Protein AF-A0A3D5XQ81-F1 (afdb_monomer_lite)

Radius of gyration: 22.63 Å; chains: 1; bounding box: 51×41×67 Å

Sequence (241 aa):
MMIDVKYFSKTTQKTYKTINLILIASFVVLFIIDGILTGLKSAEETQWLTIIQLCIASVLLVINTVVFSIEAVRKVKVEKNLANFIEAKQYNDAIEYLRNIASINRFYNINQIILYYLGYLELLLDNPTQAIAYLEKFSIEKQYLPNARYLASTIFLLYLIHYNNNDSAALEKIHEVYIAKKKVLLKATRWARLKNEMVYLFETIDFLNNKDMNQAAEKIVKSRLINIPMVERFIKEKQSN

Structure (mmCIF, N/CA/C/O backbone):
data_AF-A0A3D5XQ81-F1
#
_entry.id   AF-A0A3D5XQ81-F1
#
loop_
_atom_site.group_PDB
_atom_site.id
_atom_site.type_symbol
_atom_site.label_atom_id
_atom_site.label_alt_id
_atom_site.label_comp_id
_atom_site.label_asym_id
_atom_site.label_entity_id
_atom_site.label_seq_id
_atom_site.pdbx_PDB_ins_code
_atom_site.Cartn_x
_atom_site.Cartn_y
_atom_site.Cartn_z
_atom_site.occupancy
_atom_site.B_iso_or_equiv
_atom_site.auth_seq_id
_atom_site.auth_comp_id
_atom_site.auth_asym_id
_atom_site.auth_atom_id
_atom_site.pdbx_PDB_model_num
ATOM 1 N N . MET A 1 1 ? 8.607 24.361 14.554 1.00 28.61 1 MET A N 1
ATOM 2 C CA . MET A 1 1 ? 10.056 24.093 14.427 1.00 28.61 1 MET A CA 1
ATOM 3 C C . MET A 1 1 ? 10.305 23.742 12.968 1.00 28.61 1 MET A C 1
ATOM 5 O O . MET A 1 1 ? 9.787 22.729 12.528 1.00 28.61 1 MET A O 1
ATOM 9 N N . MET A 1 2 ? 10.958 24.610 12.187 1.00 24.25 2 MET A N 1
ATOM 10 C CA . MET A 1 2 ? 11.204 24.359 10.757 1.00 24.25 2 MET A CA 1
ATOM 11 C C . MET A 1 2 ? 12.178 23.186 10.638 1.00 24.25 2 MET A C 1
ATOM 13 O O . MET A 1 2 ? 13.357 23.323 10.963 1.00 24.25 2 MET A O 1
ATOM 17 N N . ILE A 1 3 ? 11.679 22.013 10.251 1.00 30.30 3 ILE A N 1
ATOM 18 C CA . ILE A 1 3 ? 12.530 20.847 10.042 1.00 30.30 3 ILE A CA 1
ATOM 19 C C . ILE A 1 3 ? 13.239 21.064 8.704 1.00 30.30 3 ILE A C 1
ATOM 21 O O . ILE A 1 3 ? 12.681 20.819 7.637 1.00 30.30 3 ILE A O 1
ATOM 25 N N . ASP A 1 4 ? 14.468 21.571 8.763 1.00 31.22 4 ASP A N 1
ATOM 26 C CA . ASP A 1 4 ? 15.322 21.755 7.594 1.00 31.22 4 ASP A CA 1
ATOM 27 C C . ASP A 1 4 ? 15.834 20.387 7.131 1.00 31.22 4 ASP A C 1
ATOM 29 O O . ASP A 1 4 ? 16.931 19.931 7.471 1.00 31.22 4 ASP A O 1
ATOM 33 N N . VAL A 1 5 ? 14.980 19.649 6.420 1.00 38.94 5 VAL A N 1
ATOM 34 C CA . VAL A 1 5 ? 15.349 18.319 5.968 1.00 38.94 5 VAL A CA 1
ATOM 35 C C . VAL A 1 5 ? 16.086 18.413 4.638 1.00 38.94 5 VAL A C 1
ATOM 37 O O . VAL A 1 5 ? 15.508 18.372 3.551 1.00 38.94 5 VAL A O 1
ATOM 40 N N . LYS A 1 6 ? 17.418 18.462 4.715 1.00 40.72 6 LYS A N 1
ATOM 41 C CA . LYS A 1 6 ? 18.302 18.181 3.574 1.00 40.72 6 LYS A CA 1
ATOM 42 C C . LYS A 1 6 ? 18.137 16.717 3.134 1.00 40.72 6 LYS A C 1
ATOM 44 O O . LYS A 1 6 ? 18.920 15.842 3.496 1.00 40.72 6 LYS A O 1
ATOM 49 N N . TYR A 1 7 ? 17.101 16.435 2.343 1.00 49.41 7 TYR A N 1
ATOM 50 C CA . TYR A 1 7 ? 16.782 15.084 1.857 1.00 49.41 7 TYR A CA 1
ATOM 51 C C . TYR A 1 7 ? 17.651 14.607 0.698 1.00 49.41 7 TYR A C 1
ATOM 53 O O . TYR A 1 7 ? 17.752 13.402 0.466 1.00 49.41 7 TYR A O 1
ATOM 61 N N . PHE A 1 8 ? 18.285 15.524 -0.029 1.00 48.78 8 PHE A N 1
ATOM 62 C CA . PHE A 1 8 ? 19.173 15.189 -1.132 1.00 48.78 8 PHE A CA 1
ATOM 63 C C . PHE A 1 8 ? 20.495 15.922 -0.965 1.00 48.78 8 PHE A C 1
ATOM 65 O O . PHE A 1 8 ? 20.533 17.149 -0.881 1.00 48.78 8 PHE A O 1
ATOM 72 N N . SER A 1 9 ? 21.602 15.184 -1.044 1.00 54.19 9 SER A N 1
ATOM 73 C CA . SER A 1 9 ? 22.784 15.800 -1.633 1.00 54.19 9 SER A CA 1
ATOM 74 C C . SER A 1 9 ? 22.417 16.160 -3.077 1.00 54.19 9 SER A C 1
ATOM 76 O O . SER A 1 9 ? 21.806 15.347 -3.779 1.00 54.19 9 SER A O 1
ATOM 78 N N . LYS A 1 10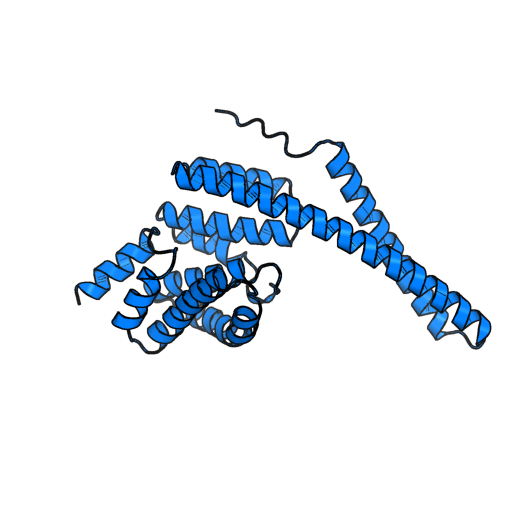 ? 22.770 17.363 -3.548 1.00 57.62 10 LYS A N 1
ATOM 79 C CA . LYS A 1 10 ? 22.603 17.762 -4.965 1.00 57.62 10 LYS A CA 1
ATOM 80 C C . LYS A 1 10 ? 23.099 16.666 -5.928 1.00 57.62 10 LYS A C 1
ATOM 82 O O . LYS A 1 10 ? 22.540 16.466 -7.003 1.00 57.62 10 LYS A O 1
ATOM 87 N N . THR A 1 11 ? 24.103 15.911 -5.489 1.00 54.75 11 THR A N 1
ATOM 88 C CA . THR A 1 11 ? 24.679 14.726 -6.125 1.00 54.75 11 THR A CA 1
ATOM 89 C C . THR A 1 11 ? 23.639 13.653 -6.440 1.00 54.75 11 THR A C 1
ATOM 91 O O . THR A 1 11 ? 23.546 13.215 -7.579 1.00 54.75 11 THR A O 1
ATOM 94 N N . THR A 1 12 ? 22.790 13.288 -5.481 1.00 56.03 12 THR A N 1
ATOM 95 C CA . THR A 1 12 ? 21.804 12.207 -5.638 1.00 56.03 12 THR A CA 1
ATOM 96 C C . THR A 1 12 ? 20.761 12.546 -6.709 1.00 56.03 12 THR A C 1
ATOM 98 O O . THR A 1 12 ? 20.436 11.719 -7.556 1.00 56.03 12 THR A O 1
ATOM 101 N N . GLN A 1 13 ? 20.268 13.787 -6.730 1.00 58.00 13 GLN A N 1
ATOM 102 C CA . GLN A 1 13 ? 19.288 14.238 -7.726 1.00 58.00 13 GLN A CA 1
ATOM 103 C C . GLN A 1 13 ? 19.892 14.304 -9.141 1.00 58.00 13 GLN A C 1
ATOM 105 O O . GLN A 1 13 ? 19.216 13.986 -10.123 1.00 58.00 13 GLN A O 1
ATOM 110 N N . LYS A 1 14 ? 21.177 14.671 -9.244 1.00 63.41 14 LYS A N 1
ATOM 111 C CA . LYS A 1 14 ? 21.940 14.670 -10.500 1.00 63.41 14 LYS A CA 1
ATOM 112 C C . LYS A 1 14 ? 22.144 13.248 -11.031 1.00 63.41 14 LYS A C 1
ATOM 114 O O . LYS A 1 14 ? 21.906 13.012 -12.216 1.00 63.41 14 LYS A O 1
ATOM 119 N N . THR A 1 15 ? 22.483 12.294 -10.163 1.00 64.69 15 THR A N 1
ATOM 120 C CA . THR A 1 15 ? 22.610 10.873 -10.523 1.00 64.69 15 THR A CA 1
ATOM 121 C C . THR A 1 15 ? 21.310 10.329 -11.116 1.00 64.69 15 THR A C 1
ATOM 123 O O . THR A 1 15 ? 21.345 9.660 -12.141 1.00 64.69 15 THR A O 1
ATOM 126 N N . TYR A 1 16 ? 20.147 10.695 -10.570 1.00 64.81 16 TYR A N 1
ATOM 127 C CA . TYR A 1 16 ? 18.861 10.226 -11.100 1.00 64.81 16 TYR A CA 1
ATOM 128 C C . TYR A 1 16 ? 18.468 10.799 -12.452 1.00 64.81 16 TYR A C 1
ATOM 130 O O . TYR A 1 16 ? 17.992 10.058 -13.308 1.00 64.81 16 TYR A O 1
ATOM 138 N N . LYS A 1 17 ? 18.667 12.105 -12.667 1.00 67.31 17 LYS A N 1
ATOM 139 C CA . LYS A 1 17 ? 18.449 12.690 -14.000 1.00 67.31 17 LYS A CA 1
ATOM 140 C C . LYS A 1 17 ? 19.317 11.984 -15.042 1.00 67.31 17 LYS A C 1
ATOM 142 O O . LYS A 1 17 ? 18.837 11.685 -16.128 1.00 67.31 17 LYS A O 1
ATOM 147 N N . THR A 1 18 ? 20.555 11.675 -14.664 1.00 71.94 18 THR A N 1
ATOM 148 C CA . THR A 1 18 ? 21.510 10.956 -15.511 1.00 71.94 18 THR A CA 1
ATOM 149 C C . THR A 1 18 ? 21.032 9.531 -15.802 1.00 71.94 18 THR A C 1
ATOM 151 O O . THR A 1 18 ? 20.972 9.142 -16.961 1.00 71.94 18 THR A O 1
ATOM 154 N N . ILE A 1 19 ? 20.594 8.782 -14.785 1.00 71.94 19 ILE A N 1
ATOM 155 C CA . ILE A 1 19 ? 20.051 7.424 -14.953 1.00 71.94 19 ILE A CA 1
ATOM 156 C C . ILE A 1 19 ? 18.825 7.409 -15.877 1.00 71.94 19 ILE A C 1
ATOM 158 O O . ILE A 1 19 ? 18.774 6.599 -16.797 1.00 71.94 19 ILE A O 1
ATOM 162 N N . ASN A 1 20 ? 17.859 8.311 -15.681 1.00 68.31 20 ASN A N 1
ATOM 163 C CA . ASN A 1 20 ? 16.660 8.353 -16.525 1.00 68.31 20 ASN A CA 1
ATOM 164 C C . ASN A 1 20 ? 16.989 8.670 -17.989 1.00 68.31 20 ASN A C 1
ATOM 166 O O . ASN A 1 20 ? 16.394 8.077 -18.883 1.00 68.31 20 ASN A O 1
ATOM 170 N N . LEU A 1 21 ? 17.943 9.572 -18.237 1.00 76.50 21 LEU A N 1
ATOM 171 C CA . LEU A 1 21 ? 18.421 9.859 -19.591 1.00 76.50 21 LEU A CA 1
ATOM 172 C C . LEU A 1 21 ? 19.070 8.628 -20.231 1.00 76.50 21 LEU A C 1
ATOM 174 O O . LEU A 1 21 ? 18.766 8.319 -21.380 1.00 76.50 21 LEU A O 1
ATOM 178 N N . ILE A 1 22 ? 19.903 7.898 -19.482 1.00 78.19 22 ILE A N 1
ATOM 179 C CA . ILE A 1 22 ? 20.533 6.663 -19.968 1.00 78.19 22 ILE A CA 1
ATOM 180 C C . ILE A 1 22 ? 19.475 5.598 -20.279 1.00 78.19 22 ILE A C 1
ATOM 182 O O . ILE A 1 22 ? 19.574 4.944 -21.315 1.00 78.19 22 ILE A O 1
ATOM 186 N N . LEU A 1 23 ? 18.448 5.443 -19.435 1.00 75.00 23 LEU A N 1
ATOM 187 C CA . LEU A 1 23 ? 17.343 4.510 -19.681 1.00 75.00 23 LEU A CA 1
ATOM 188 C C . LEU A 1 23 ? 16.600 4.854 -20.975 1.00 75.00 23 LEU A C 1
ATOM 190 O O . LEU A 1 23 ? 16.444 3.985 -21.827 1.00 75.00 23 LEU A O 1
ATOM 194 N N . ILE A 1 24 ? 16.188 6.115 -21.149 1.00 77.69 24 ILE A N 1
ATOM 195 C CA . ILE A 1 24 ? 15.478 6.568 -22.357 1.00 77.69 24 ILE A CA 1
ATOM 196 C C . ILE A 1 24 ? 16.339 6.329 -23.600 1.00 77.69 24 ILE A C 1
ATOM 198 O O . ILE A 1 24 ? 15.864 5.731 -24.561 1.00 77.69 24 ILE A O 1
ATOM 202 N N . ALA A 1 25 ? 17.611 6.737 -23.567 1.00 79.81 25 ALA A N 1
ATOM 203 C CA . ALA A 1 25 ? 18.529 6.534 -24.683 1.00 79.81 25 ALA A CA 1
ATOM 204 C C . ALA A 1 25 ? 18.703 5.043 -25.015 1.00 79.81 25 ALA A C 1
ATOM 206 O O . ALA A 1 25 ? 18.620 4.658 -26.176 1.00 79.81 25 ALA A O 1
ATOM 207 N N . SER A 1 26 ? 18.866 4.191 -24.001 1.00 80.75 26 SER A N 1
ATOM 208 C CA . SER A 1 26 ? 19.026 2.742 -24.178 1.00 80.75 26 SER A CA 1
ATOM 209 C C . SER A 1 26 ? 17.776 2.087 -24.777 1.00 80.75 26 SER A C 1
ATOM 211 O O . SER A 1 26 ? 17.899 1.242 -25.660 1.00 80.75 26 SER A O 1
ATOM 213 N N . PHE A 1 27 ? 16.574 2.499 -24.357 1.00 80.25 27 PHE A N 1
ATOM 214 C CA . PHE A 1 27 ? 15.317 2.023 -24.946 1.00 80.25 27 PHE A CA 1
ATOM 215 C C . PHE A 1 27 ? 15.158 2.451 -26.407 1.00 80.25 27 PHE A C 1
ATOM 217 O O . PHE A 1 27 ? 14.750 1.638 -27.233 1.00 80.25 27 PHE A O 1
ATOM 224 N N . VAL A 1 28 ? 15.511 3.696 -26.740 1.00 84.81 28 VAL A N 1
ATOM 225 C CA . VAL A 1 28 ? 15.485 4.186 -28.127 1.00 84.81 28 VAL A CA 1
ATOM 226 C C . VAL A 1 28 ? 16.438 3.375 -29.002 1.00 84.81 28 VAL A C 1
ATOM 228 O O . VAL A 1 28 ? 16.056 2.954 -30.089 1.00 84.81 28 VAL A O 1
ATOM 231 N N . VAL A 1 29 ? 17.653 3.097 -28.522 1.00 84.94 29 VAL A N 1
ATOM 232 C CA . VAL A 1 29 ? 18.624 2.285 -29.270 1.00 84.94 29 VAL A CA 1
ATOM 233 C C . VAL A 1 29 ? 18.118 0.853 -29.463 1.00 84.94 29 VAL A C 1
ATOM 235 O O . VAL A 1 29 ? 18.206 0.339 -30.574 1.00 84.94 29 VAL A O 1
ATOM 238 N N . LEU A 1 30 ? 17.536 0.219 -28.436 1.00 85.81 30 LEU A N 1
ATOM 239 C CA . LEU A 1 30 ? 16.937 -1.115 -28.582 1.00 85.81 30 LEU A CA 1
ATOM 240 C C . LEU A 1 30 ? 15.825 -1.139 -29.633 1.00 85.81 30 LEU A C 1
ATOM 242 O O . LEU A 1 30 ? 15.800 -2.050 -30.455 1.00 85.81 30 LEU A O 1
ATOM 246 N N . PHE A 1 31 ? 14.950 -0.132 -29.629 1.00 83.12 31 PHE A N 1
ATOM 247 C CA . PHE A 1 31 ? 13.867 -0.009 -30.603 1.00 83.12 31 PHE A CA 1
ATOM 248 C C . PHE A 1 31 ? 14.393 0.146 -32.037 1.00 83.12 31 PHE A C 1
ATOM 250 O O . PHE A 1 31 ? 13.881 -0.483 -32.959 1.00 83.12 31 PHE A O 1
ATOM 257 N N . ILE A 1 32 ? 15.454 0.938 -32.227 1.00 85.25 32 ILE A N 1
ATOM 258 C CA . ILE A 1 32 ? 16.109 1.091 -33.533 1.00 85.25 32 ILE A CA 1
ATOM 259 C C . ILE A 1 32 ? 16.712 -0.241 -33.995 1.00 85.25 32 ILE A C 1
ATOM 261 O O . ILE A 1 32 ? 16.518 -0.621 -35.148 1.00 85.25 32 ILE A O 1
ATOM 265 N N . ILE A 1 33 ? 17.414 -0.965 -33.115 1.00 84.38 33 ILE A N 1
ATOM 266 C CA . ILE A 1 33 ? 18.025 -2.253 -33.476 1.00 84.38 33 ILE A CA 1
ATOM 267 C C . ILE A 1 33 ? 16.956 -3.291 -33.840 1.00 84.38 33 ILE A C 1
ATOM 269 O O . ILE A 1 33 ? 17.127 -4.009 -34.820 1.00 84.38 33 ILE A O 1
ATOM 273 N N . ASP A 1 34 ? 15.850 -3.344 -33.099 1.00 83.19 34 ASP A N 1
ATOM 274 C CA . ASP A 1 34 ? 14.725 -4.243 -33.388 1.00 83.19 34 ASP A CA 1
ATOM 275 C C . ASP A 1 34 ? 14.106 -3.963 -34.773 1.00 83.19 34 ASP A C 1
ATOM 277 O O . ASP A 1 34 ? 13.885 -4.872 -35.580 1.00 83.19 34 ASP A O 1
ATOM 281 N N . GLY A 1 35 ? 13.946 -2.678 -35.114 1.00 82.00 35 GLY A N 1
ATOM 282 C CA . GLY A 1 35 ? 13.514 -2.254 -36.446 1.00 82.00 35 GLY A CA 1
ATOM 283 C C . GLY A 1 35 ? 14.476 -2.679 -37.563 1.00 82.00 35 GLY A C 1
ATOM 284 O O . GLY A 1 35 ? 14.028 -3.121 -38.620 1.00 82.00 35 GLY A O 1
ATOM 285 N N . ILE A 1 36 ? 15.792 -2.597 -37.331 1.00 82.69 36 ILE A N 1
ATOM 286 C CA . ILE A 1 36 ? 16.818 -3.024 -38.300 1.00 82.69 36 ILE A CA 1
ATOM 287 C C . ILE A 1 36 ? 16.810 -4.551 -38.473 1.00 82.69 36 ILE A C 1
ATOM 289 O O . ILE A 1 36 ? 16.871 -5.042 -39.601 1.00 82.69 36 ILE A O 1
ATOM 293 N N . LEU A 1 37 ? 16.690 -5.305 -37.376 1.00 81.75 37 LEU A N 1
ATOM 294 C CA . LEU A 1 37 ? 16.667 -6.772 -37.383 1.00 81.75 37 LEU A CA 1
ATOM 295 C C . LEU A 1 37 ? 15.536 -7.343 -38.241 1.00 81.75 37 LEU A C 1
ATOM 297 O O . LEU A 1 37 ? 15.739 -8.331 -38.940 1.00 81.75 37 LEU A O 1
ATOM 301 N N . THR A 1 38 ? 14.374 -6.690 -38.252 1.00 78.56 38 THR A N 1
ATOM 302 C CA . THR A 1 38 ? 13.202 -7.136 -39.026 1.00 78.56 38 THR A CA 1
ATOM 303 C C . THR A 1 38 ? 13.454 -7.132 -40.547 1.00 78.56 38 THR A C 1
ATOM 305 O O . THR A 1 38 ? 12.789 -7.853 -41.290 1.00 78.56 38 THR A O 1
ATOM 308 N N . GLY A 1 39 ? 14.421 -6.340 -41.030 1.00 75.19 39 GLY A N 1
ATOM 309 C CA . GLY A 1 39 ? 14.757 -6.206 -42.453 1.00 75.19 39 GLY A CA 1
ATOM 310 C C . GLY A 1 39 ? 16.019 -6.950 -42.905 1.00 75.19 39 GLY A C 1
ATOM 311 O O . GLY A 1 39 ? 16.353 -6.905 -44.092 1.00 75.19 39 GLY A O 1
ATOM 312 N N . LEU A 1 40 ? 16.736 -7.612 -41.994 1.00 81.56 40 LEU A N 1
ATOM 313 C CA . LEU A 1 40 ? 18.036 -8.215 -42.282 1.00 81.56 40 LEU A CA 1
ATOM 314 C C . LEU A 1 40 ? 17.926 -9.621 -42.878 1.00 81.56 40 LEU A C 1
ATOM 316 O O . LEU A 1 40 ? 17.148 -10.458 -42.430 1.00 81.56 40 LEU A O 1
ATOM 320 N N . LYS A 1 41 ? 18.758 -9.887 -43.892 1.00 75.25 41 LYS A N 1
ATOM 321 C CA . LYS A 1 41 ? 18.887 -11.211 -44.532 1.00 75.25 41 LYS A CA 1
ATOM 322 C C . LYS A 1 41 ? 20.208 -11.914 -44.210 1.00 75.25 41 LYS A C 1
ATOM 324 O O . LYS A 1 41 ? 20.311 -13.120 -44.413 1.00 75.25 41 LYS A O 1
ATOM 329 N N . SER A 1 42 ? 21.214 -11.180 -43.729 1.00 84.44 42 SER A N 1
ATOM 330 C CA . SER A 1 42 ? 22.523 -11.734 -43.377 1.00 84.44 42 SER A CA 1
ATOM 331 C C . SER A 1 42 ? 22.509 -12.326 -41.968 1.00 84.44 42 SER A C 1
ATOM 333 O O . SER A 1 42 ? 22.184 -11.640 -40.995 1.00 84.44 42 SER A O 1
ATOM 335 N N . ALA A 1 43 ? 22.896 -13.599 -41.848 1.00 80.00 43 ALA A N 1
ATOM 336 C CA . ALA A 1 43 ? 22.988 -14.286 -40.560 1.00 80.00 43 ALA A CA 1
ATOM 337 C C . ALA A 1 43 ? 24.073 -13.679 -39.651 1.00 80.00 43 ALA A C 1
ATOM 339 O O . ALA A 1 43 ? 23.874 -13.581 -38.443 1.00 80.00 43 ALA A O 1
ATOM 340 N N . GLU A 1 44 ? 25.190 -13.230 -40.226 1.00 82.75 44 GLU A N 1
ATOM 341 C CA . GLU A 1 44 ? 26.302 -12.636 -39.476 1.00 82.75 44 GLU A CA 1
ATOM 342 C C . GLU A 1 44 ? 25.933 -11.253 -38.913 1.00 82.75 44 GLU A C 1
ATOM 344 O O . GLU A 1 44 ? 26.137 -10.984 -37.730 1.00 82.75 44 GLU A O 1
ATOM 349 N N . GLU A 1 45 ? 25.298 -10.393 -39.716 1.00 80.69 45 GLU A N 1
ATOM 350 C CA . GLU A 1 45 ? 24.825 -9.072 -39.264 1.00 80.69 45 GLU A CA 1
ATOM 351 C C . GLU A 1 45 ? 23.743 -9.204 -38.182 1.00 80.69 45 GLU A C 1
ATOM 353 O O . GLU A 1 45 ? 23.733 -8.460 -37.197 1.00 80.69 45 GLU A O 1
ATOM 358 N N . THR A 1 46 ? 22.876 -10.212 -38.319 1.00 83.25 46 THR A N 1
ATOM 359 C CA . THR A 1 46 ? 21.866 -10.560 -37.310 1.00 83.25 46 THR A CA 1
ATOM 360 C C . THR A 1 46 ? 22.522 -10.964 -35.984 1.00 83.25 46 THR A C 1
ATOM 362 O O . THR A 1 46 ? 22.091 -10.516 -34.917 1.00 83.25 46 THR A O 1
ATOM 365 N N . GLN A 1 47 ? 23.593 -11.767 -36.023 1.00 82.44 47 GLN A N 1
ATOM 366 C CA . GLN A 1 47 ? 24.336 -12.175 -34.824 1.00 82.44 47 GLN A CA 1
ATOM 367 C C . GLN A 1 47 ? 24.985 -10.981 -34.114 1.00 82.44 47 GLN A C 1
ATOM 369 O O . GLN A 1 47 ? 24.822 -10.835 -32.901 1.00 82.44 47 GLN A O 1
ATOM 374 N N . TRP A 1 48 ? 25.660 -10.095 -34.850 1.00 84.81 48 TRP A N 1
ATOM 375 C CA . TRP A 1 48 ? 26.294 -8.910 -34.265 1.00 84.81 48 TRP A CA 1
ATOM 376 C C . TRP A 1 48 ? 25.281 -7.966 -33.606 1.00 84.81 48 TRP A C 1
ATOM 378 O O . TRP A 1 48 ? 25.501 -7.523 -32.476 1.00 84.81 48 TRP A O 1
ATOM 388 N N . LEU A 1 49 ? 24.139 -7.704 -34.249 1.00 84.38 49 LEU A N 1
ATOM 389 C CA . LEU A 1 49 ? 23.087 -6.870 -33.659 1.00 84.38 49 LEU A CA 1
ATOM 390 C C . LEU A 1 49 ? 22.448 -7.508 -32.424 1.00 84.38 49 LEU A C 1
ATOM 392 O O . LEU A 1 49 ? 22.171 -6.805 -31.452 1.00 84.38 49 LEU A O 1
ATOM 396 N N . THR A 1 50 ? 22.281 -8.831 -32.420 1.00 81.00 50 THR A N 1
ATOM 397 C CA . THR A 1 50 ? 21.781 -9.565 -31.248 1.00 81.00 50 THR A CA 1
ATOM 398 C C . THR A 1 50 ? 22.734 -9.415 -30.057 1.00 81.00 50 THR A C 1
ATOM 400 O O . THR A 1 50 ? 22.297 -9.155 -28.936 1.00 81.00 50 THR A O 1
ATOM 403 N N . ILE A 1 51 ? 24.050 -9.501 -30.284 1.00 85.06 51 ILE A N 1
ATOM 404 C CA . ILE A 1 51 ? 25.063 -9.274 -29.239 1.00 85.06 51 ILE A CA 1
ATOM 405 C C . ILE A 1 51 ? 24.958 -7.847 -28.682 1.00 85.06 51 ILE A C 1
ATOM 407 O O . ILE A 1 51 ? 24.980 -7.658 -27.465 1.00 85.06 51 ILE A O 1
ATOM 411 N N . ILE A 1 52 ? 24.781 -6.841 -29.544 1.00 85.00 52 ILE A N 1
ATOM 412 C CA . ILE A 1 52 ? 24.607 -5.446 -29.114 1.00 85.00 52 ILE A CA 1
ATOM 413 C C . ILE A 1 52 ? 23.324 -5.282 -28.282 1.00 85.00 52 ILE A C 1
ATOM 415 O O . ILE A 1 52 ? 23.372 -4.651 -27.222 1.00 85.00 52 ILE A O 1
ATOM 419 N N . GLN A 1 53 ? 22.199 -5.883 -28.693 1.00 85.00 53 GLN A N 1
ATOM 420 C CA . GLN A 1 53 ? 20.962 -5.876 -27.900 1.00 85.00 53 GLN A CA 1
ATOM 421 C C . GLN A 1 53 ? 21.167 -6.498 -26.515 1.00 85.00 53 GLN A C 1
ATOM 423 O O . GLN A 1 53 ? 20.725 -5.921 -25.522 1.00 85.00 53 GLN A O 1
ATOM 428 N N . LEU A 1 54 ? 21.871 -7.631 -26.424 1.00 80.81 54 LEU A N 1
ATOM 429 C CA . LEU A 1 54 ? 22.169 -8.289 -25.149 1.00 80.81 54 LEU A CA 1
ATOM 430 C C . LEU A 1 54 ? 23.060 -7.424 -24.247 1.00 80.81 54 LEU A C 1
ATOM 432 O O . LEU A 1 54 ? 22.794 -7.312 -23.048 1.00 80.81 54 LEU A O 1
ATOM 436 N N . CYS A 1 55 ? 24.065 -6.749 -24.810 1.00 83.81 55 CYS A N 1
ATOM 437 C CA . CYS A 1 55 ? 24.892 -5.792 -24.075 1.00 83.81 55 CYS A CA 1
ATOM 438 C C . CYS A 1 55 ? 24.044 -4.644 -23.506 1.00 83.81 55 CYS A C 1
ATOM 440 O O . CYS A 1 55 ? 24.130 -4.351 -22.311 1.00 83.81 55 CYS A O 1
ATOM 442 N N . ILE A 1 56 ? 23.167 -4.038 -24.311 1.00 82.50 56 ILE A N 1
ATOM 443 C CA . ILE A 1 56 ? 22.282 -2.956 -23.850 1.00 82.50 56 ILE A CA 1
ATOM 444 C C . ILE A 1 56 ? 21.291 -3.466 -22.794 1.00 82.50 56 ILE A C 1
ATOM 446 O O . ILE A 1 56 ? 21.103 -2.814 -21.765 1.00 82.50 56 ILE A O 1
ATOM 450 N N . ALA A 1 57 ? 20.708 -4.652 -22.987 1.00 79.94 57 ALA A N 1
ATOM 451 C CA . ALA A 1 57 ? 19.824 -5.283 -22.010 1.00 79.94 57 ALA A CA 1
ATOM 452 C C . ALA A 1 57 ? 20.533 -5.531 -20.667 1.00 79.94 57 ALA A C 1
ATOM 454 O O . ALA A 1 57 ? 19.949 -5.290 -19.609 1.00 79.94 57 ALA A O 1
ATOM 455 N N . SER A 1 58 ? 21.808 -5.935 -20.685 1.00 77.62 58 SER A N 1
ATOM 456 C CA . SER A 1 58 ? 22.603 -6.107 -19.464 1.00 77.62 58 SER A CA 1
ATOM 457 C C . SER A 1 58 ? 22.849 -4.779 -18.734 1.00 77.62 58 SER A C 1
ATOM 459 O O . SER A 1 58 ? 22.690 -4.707 -17.515 1.00 77.62 58 SER A O 1
ATOM 461 N N . VAL A 1 59 ? 23.133 -3.695 -19.468 1.00 81.69 59 VAL A N 1
ATOM 462 C CA . VAL A 1 59 ? 23.287 -2.345 -18.899 1.00 81.69 59 VAL A CA 1
ATOM 463 C C . VAL A 1 59 ? 21.970 -1.871 -18.282 1.00 81.69 59 VAL A C 1
ATOM 465 O O . VAL A 1 59 ? 21.962 -1.395 -17.146 1.00 81.69 59 VAL A O 1
ATOM 468 N N . LEU A 1 60 ? 20.845 -2.061 -18.976 1.00 81.12 60 LEU A N 1
ATOM 469 C CA . LEU A 1 60 ? 19.510 -1.759 -18.454 1.00 81.12 60 LEU A CA 1
ATOM 470 C C . LEU A 1 60 ? 19.204 -2.535 -17.168 1.00 81.12 60 LEU A C 1
ATOM 472 O O . LEU A 1 60 ? 18.683 -1.954 -16.215 1.00 81.12 60 LEU A O 1
ATOM 476 N N . LEU A 1 61 ? 19.558 -3.821 -17.110 1.00 76.81 61 LEU A N 1
ATOM 477 C CA . LEU A 1 61 ? 19.370 -4.658 -15.925 1.00 76.81 61 LEU A CA 1
ATOM 478 C C . LEU A 1 61 ? 20.174 -4.134 -14.725 1.00 76.81 61 LEU A C 1
ATOM 480 O O . LEU A 1 61 ? 19.636 -4.028 -13.618 1.00 76.81 61 LEU A O 1
ATOM 484 N N . VAL A 1 62 ? 21.440 -3.765 -14.938 1.00 78.94 62 VAL A N 1
ATOM 485 C CA . VAL A 1 62 ? 22.299 -3.189 -13.891 1.00 78.94 62 VAL A CA 1
ATOM 486 C C . VAL A 1 62 ? 21.735 -1.855 -13.411 1.00 78.94 62 VAL A C 1
ATOM 488 O O . VAL A 1 62 ? 21.580 -1.652 -12.206 1.00 78.94 62 VAL A O 1
ATOM 491 N N . ILE A 1 63 ? 21.357 -0.963 -14.329 1.00 75.19 63 ILE A N 1
ATOM 492 C CA . ILE A 1 63 ? 20.769 0.337 -13.985 1.00 75.19 63 ILE A CA 1
ATOM 493 C C . ILE A 1 63 ? 19.477 0.155 -13.185 1.00 75.19 63 ILE A C 1
ATOM 495 O O . ILE A 1 63 ? 19.302 0.800 -12.150 1.00 75.19 63 ILE A O 1
ATOM 499 N N . ASN A 1 64 ? 18.594 -0.749 -13.613 1.00 75.12 64 ASN A N 1
ATOM 500 C CA . ASN A 1 64 ? 17.354 -1.047 -12.901 1.00 75.12 64 ASN A CA 1
ATOM 501 C C . ASN A 1 64 ? 17.632 -1.576 -11.483 1.00 75.12 64 ASN A C 1
ATOM 503 O O . ASN A 1 64 ? 17.007 -1.142 -10.517 1.00 75.12 64 ASN A O 1
ATOM 507 N N . THR A 1 65 ? 18.638 -2.442 -11.333 1.00 74.00 65 THR A N 1
ATOM 508 C CA . THR A 1 65 ? 19.072 -2.965 -10.028 1.00 74.00 65 THR A CA 1
ATOM 509 C C . THR A 1 65 ? 19.588 -1.853 -9.112 1.00 74.00 65 THR A C 1
ATOM 511 O O . THR A 1 65 ? 19.258 -1.824 -7.923 1.00 74.00 65 THR A O 1
ATOM 514 N N . VAL A 1 66 ? 20.352 -0.898 -9.650 1.00 75.69 66 VAL A N 1
ATOM 515 C CA . VAL A 1 66 ? 20.829 0.273 -8.899 1.00 75.69 66 VAL A CA 1
ATOM 516 C C . VAL A 1 66 ? 19.656 1.146 -8.457 1.00 75.69 66 VAL A C 1
ATOM 518 O O . VAL A 1 66 ? 19.571 1.496 -7.280 1.00 75.69 66 VAL A O 1
ATOM 521 N N . VAL A 1 67 ? 18.719 1.464 -9.357 1.00 73.12 67 VAL A N 1
ATOM 522 C CA . VAL A 1 67 ? 17.523 2.257 -9.021 1.00 73.12 67 VAL A CA 1
ATOM 523 C C . VAL A 1 67 ? 16.717 1.575 -7.921 1.00 73.12 67 VAL A C 1
ATOM 525 O O . VAL A 1 67 ? 16.421 2.212 -6.908 1.00 73.12 67 VAL A O 1
ATOM 528 N N . PHE A 1 68 ? 16.440 0.279 -8.073 1.00 71.00 68 PHE A N 1
ATOM 529 C CA . PHE A 1 68 ? 15.724 -0.520 -7.082 1.00 71.00 68 PHE A CA 1
ATOM 530 C C . PHE A 1 68 ? 16.433 -0.527 -5.721 1.00 71.00 68 PHE A C 1
ATOM 532 O O . PHE A 1 68 ? 15.798 -0.344 -4.684 1.00 71.00 68 PHE A O 1
ATOM 539 N N . SER A 1 69 ? 17.759 -0.676 -5.711 1.00 71.44 69 SER A N 1
ATOM 540 C CA . SER A 1 69 ? 18.552 -0.667 -4.477 1.00 71.44 69 SER A CA 1
ATOM 541 C C . SER A 1 69 ? 18.451 0.673 -3.750 1.00 71.44 69 SER A C 1
ATOM 543 O O . SER A 1 69 ? 18.267 0.710 -2.532 1.00 71.44 69 SER A O 1
ATOM 545 N N . ILE A 1 70 ? 18.503 1.792 -4.482 1.00 75.19 70 ILE A N 1
ATOM 546 C CA . ILE A 1 70 ? 18.346 3.109 -3.860 1.00 75.19 70 ILE A CA 1
ATOM 547 C C . ILE A 1 70 ? 16.903 3.315 -3.374 1.00 75.19 70 ILE A C 1
ATOM 549 O O . ILE A 1 70 ? 16.706 3.858 -2.284 1.00 75.19 70 ILE A O 1
ATOM 553 N N . GLU A 1 71 ? 15.892 2.871 -4.130 1.00 74.56 71 GLU A N 1
ATOM 554 C CA . GLU A 1 71 ? 14.495 2.895 -3.673 1.00 74.56 71 GLU A CA 1
ATOM 555 C C . GLU A 1 71 ? 14.319 2.117 -2.361 1.00 74.56 71 GLU A C 1
ATOM 557 O O . GLU A 1 71 ? 13.696 2.626 -1.426 1.00 74.56 71 GLU A O 1
ATOM 562 N N . ALA A 1 72 ? 14.915 0.927 -2.255 1.00 73.38 72 ALA A N 1
ATOM 563 C CA . ALA A 1 72 ? 14.849 0.090 -1.063 1.00 73.38 72 ALA A CA 1
ATOM 564 C C . ALA A 1 72 ? 15.490 0.768 0.160 1.00 73.38 72 ALA A C 1
ATOM 566 O O . ALA A 1 72 ? 14.874 0.831 1.225 1.00 73.38 72 ALA A O 1
ATOM 567 N N . VAL A 1 73 ? 16.686 1.350 0.012 1.00 79.06 73 VAL A N 1
ATOM 568 C CA . VAL A 1 73 ? 17.357 2.084 1.102 1.00 79.06 73 VAL A CA 1
ATOM 569 C C 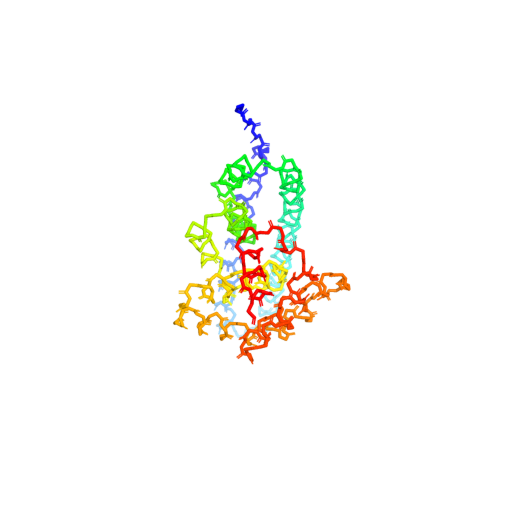. VAL A 1 73 ? 16.523 3.283 1.558 1.00 79.06 73 VAL A C 1
ATOM 571 O O . VAL A 1 73 ? 16.375 3.536 2.756 1.00 79.06 73 VAL A O 1
ATOM 574 N N . ARG A 1 74 ? 15.937 4.026 0.612 1.00 76.56 74 ARG A N 1
ATOM 575 C CA . ARG A 1 74 ? 15.074 5.172 0.928 1.00 76.56 74 ARG A CA 1
ATOM 576 C C . ARG A 1 74 ? 13.820 4.750 1.666 1.00 76.56 74 ARG A C 1
ATOM 578 O O . ARG A 1 74 ? 13.482 5.384 2.659 1.00 76.56 74 ARG A O 1
ATOM 585 N N . LYS A 1 75 ? 13.162 3.692 1.200 1.00 79.69 75 LYS A N 1
ATOM 586 C CA . LYS A 1 75 ? 11.982 3.117 1.843 1.00 79.69 75 LYS A CA 1
ATOM 587 C C . LYS A 1 75 ? 12.257 2.826 3.316 1.00 79.69 75 LYS A C 1
ATOM 589 O O . LYS A 1 75 ? 11.544 3.343 4.167 1.00 79.69 75 LYS A O 1
ATOM 594 N N . VAL A 1 76 ? 13.351 2.126 3.617 1.00 81.06 76 VAL A N 1
ATOM 595 C CA . VAL A 1 76 ? 13.757 1.830 5.002 1.00 81.06 76 VAL A CA 1
ATOM 596 C C . VAL A 1 76 ? 13.972 3.110 5.818 1.00 81.06 76 VAL A C 1
ATOM 598 O O . VAL A 1 76 ? 13.545 3.190 6.967 1.00 81.06 76 VAL A O 1
ATOM 601 N N . LYS A 1 77 ? 14.599 4.142 5.238 1.00 84.81 77 LYS A N 1
ATOM 602 C CA . LYS A 1 77 ? 14.824 5.422 5.930 1.00 84.81 77 LYS A CA 1
ATOM 603 C C . LYS A 1 77 ? 13.518 6.162 6.243 1.00 84.81 77 LYS A C 1
ATOM 605 O O . LYS A 1 77 ? 13.376 6.688 7.344 1.00 84.81 77 LYS A O 1
ATOM 610 N N . VAL A 1 78 ? 12.586 6.203 5.291 1.00 85.38 78 VAL A N 1
ATOM 611 C CA . VAL A 1 78 ? 11.259 6.812 5.478 1.00 85.38 78 VAL A CA 1
ATOM 612 C C . VAL A 1 78 ? 10.487 6.063 6.558 1.00 85.38 78 VAL A C 1
ATOM 614 O O . VAL A 1 78 ? 9.991 6.689 7.488 1.00 85.38 78 VAL A O 1
ATOM 617 N N . GLU A 1 79 ? 10.450 4.733 6.481 1.00 84.88 79 GLU A N 1
ATOM 618 C CA . GLU A 1 79 ? 9.769 3.880 7.459 1.00 84.88 79 GLU A CA 1
ATOM 619 C C . GLU A 1 79 ? 10.343 4.050 8.870 1.00 84.88 79 GLU A C 1
ATOM 621 O O .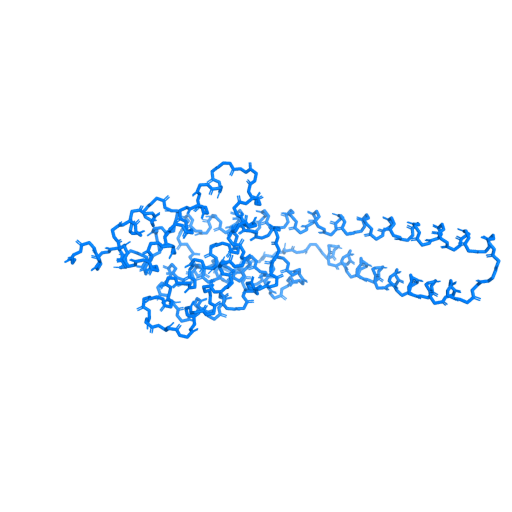 GLU A 1 79 ? 9.578 4.158 9.825 1.00 84.88 79 GLU A O 1
ATOM 626 N N . LYS A 1 80 ? 11.672 4.138 9.014 1.00 87.56 80 LYS A N 1
ATOM 627 C CA . LYS A 1 80 ? 12.323 4.355 10.314 1.00 87.56 80 LYS A CA 1
ATOM 628 C C . LYS A 1 80 ? 11.952 5.704 10.927 1.00 87.56 80 LYS A C 1
ATOM 630 O O . LYS A 1 80 ? 11.590 5.766 12.095 1.00 87.56 80 LYS A O 1
ATOM 635 N N . ASN A 1 81 ? 12.033 6.783 10.150 1.00 88.62 81 ASN A N 1
ATOM 636 C CA . ASN A 1 81 ? 11.664 8.108 10.650 1.00 88.62 81 ASN A CA 1
ATOM 637 C C . ASN A 1 81 ? 10.177 8.172 11.005 1.00 88.62 81 ASN A C 1
ATOM 639 O O . ASN A 1 81 ? 9.811 8.766 12.013 1.00 88.62 81 ASN A O 1
ATOM 643 N N . LEU A 1 82 ? 9.333 7.542 10.191 1.00 88.94 82 LEU A N 1
ATOM 644 C CA . LEU A 1 82 ? 7.905 7.496 10.440 1.00 88.94 82 LEU A CA 1
ATOM 645 C C . LEU A 1 82 ? 7.561 6.696 11.701 1.00 88.94 82 LEU A C 1
ATOM 647 O O . LEU A 1 82 ? 6.703 7.126 12.464 1.00 88.94 82 LEU A O 1
ATOM 651 N N . ALA A 1 83 ? 8.243 5.575 11.946 1.00 85.56 83 ALA A N 1
ATOM 652 C CA . ALA A 1 83 ? 8.081 4.809 13.178 1.00 85.56 83 ALA A CA 1
ATOM 653 C C . ALA A 1 83 ? 8.349 5.680 14.415 1.00 85.56 83 ALA A C 1
ATOM 655 O O . ALA A 1 83 ? 7.522 5.696 15.320 1.00 85.56 83 ALA A O 1
ATOM 656 N N . ASN A 1 84 ? 9.417 6.487 14.396 1.00 88.88 84 ASN A N 1
ATOM 657 C CA . ASN A 1 84 ? 9.719 7.415 15.489 1.00 88.88 84 ASN A CA 1
ATOM 658 C C . ASN A 1 84 ? 8.591 8.436 15.715 1.00 88.88 84 ASN A C 1
ATOM 660 O O . ASN A 1 84 ? 8.213 8.686 16.856 1.00 88.88 84 ASN A O 1
ATOM 664 N N . PHE A 1 85 ? 8.028 9.015 14.645 1.00 90.31 85 PHE A N 1
ATOM 665 C CA . PHE A 1 85 ? 6.903 9.945 14.787 1.00 90.31 85 PHE A CA 1
ATOM 666 C C . PHE A 1 85 ? 5.645 9.263 15.337 1.00 90.31 85 PHE A C 1
ATOM 668 O O . PHE A 1 85 ? 4.946 9.848 16.163 1.00 90.31 85 PHE A O 1
ATOM 675 N N . ILE A 1 86 ? 5.349 8.036 14.892 1.00 86.12 86 ILE A N 1
ATOM 676 C CA . ILE A 1 86 ? 4.195 7.263 15.369 1.00 86.12 86 ILE A CA 1
ATOM 677 C C . ILE A 1 86 ? 4.363 6.919 16.853 1.00 86.12 86 ILE A C 1
ATOM 679 O O . ILE A 1 86 ? 3.423 7.102 17.623 1.00 86.12 86 ILE A O 1
ATOM 683 N N . GLU A 1 87 ? 5.550 6.474 17.270 1.00 87.25 87 GLU A N 1
ATOM 684 C CA . GLU A 1 87 ? 5.867 6.195 18.677 1.00 87.25 87 GLU A CA 1
ATOM 685 C C . GLU A 1 87 ? 5.736 7.452 19.548 1.00 87.25 87 GLU A C 1
ATOM 687 O O . GLU A 1 87 ? 5.169 7.392 20.639 1.00 87.25 87 GLU A O 1
ATOM 692 N N . ALA A 1 88 ? 6.169 8.606 19.036 1.00 89.38 88 ALA A N 1
ATOM 693 C CA . ALA A 1 88 ? 6.018 9.901 19.696 1.00 89.38 88 ALA A CA 1
ATOM 694 C C . ALA A 1 88 ? 4.593 10.490 19.610 1.00 89.38 88 ALA A C 1
ATOM 696 O O . ALA A 1 88 ? 4.349 11.565 20.157 1.00 89.38 88 ALA A O 1
ATOM 697 N N . LYS A 1 89 ? 3.651 9.823 18.924 1.00 88.81 89 LYS A N 1
ATOM 698 C CA . LYS A 1 89 ? 2.287 10.314 18.630 1.00 88.81 89 LYS A CA 1
ATOM 699 C C . LYS A 1 89 ? 2.249 11.672 17.908 1.00 88.81 89 LYS A C 1
ATOM 701 O O . LYS A 1 89 ? 1.266 12.406 17.985 1.00 88.81 89 LYS A O 1
ATOM 706 N N . GLN A 1 90 ? 3.303 12.009 17.171 1.00 91.81 90 GLN A N 1
ATOM 707 C CA . GLN A 1 90 ? 3.443 13.257 16.416 1.00 91.81 90 GLN A CA 1
ATOM 708 C C . GLN A 1 90 ? 2.887 13.100 14.992 1.00 91.81 90 GLN A C 1
ATOM 710 O O . GLN A 1 90 ? 3.613 13.178 14.001 1.00 91.81 90 GLN A O 1
ATOM 715 N N . TYR A 1 91 ? 1.585 12.824 14.870 1.00 91.31 91 TYR A N 1
ATOM 716 C CA . TYR A 1 91 ? 0.982 12.457 13.581 1.00 91.31 91 TYR A CA 1
ATOM 717 C C . TYR A 1 91 ? 0.951 13.609 12.568 1.00 91.31 91 TYR A C 1
ATOM 719 O O . TYR A 1 91 ? 1.209 13.383 11.388 1.00 91.31 91 TYR A O 1
ATOM 727 N N . ASN A 1 92 ? 0.705 14.845 13.011 1.00 91.25 92 ASN A N 1
ATOM 728 C CA . ASN A 1 92 ? 0.712 16.013 12.122 1.00 91.25 92 ASN A CA 1
ATOM 729 C C . ASN A 1 92 ? 2.111 16.279 11.543 1.00 91.25 92 ASN A C 1
ATOM 731 O O . ASN A 1 92 ? 2.248 16.471 10.334 1.00 91.25 92 ASN A O 1
ATOM 735 N N . ASP A 1 93 ? 3.152 16.184 12.376 1.00 90.25 93 ASP A N 1
ATOM 736 C CA . ASP A 1 93 ? 4.546 16.326 11.937 1.00 90.25 93 ASP A CA 1
ATOM 737 C C . ASP A 1 93 ? 4.930 15.204 10.954 1.00 90.25 93 ASP A C 1
ATOM 739 O O . ASP A 1 93 ? 5.604 15.445 9.950 1.00 90.25 93 ASP A O 1
ATOM 743 N N . ALA A 1 94 ? 4.449 13.976 11.191 1.00 91.56 94 ALA A N 1
ATOM 744 C CA . ALA A 1 94 ? 4.624 12.854 10.270 1.00 91.56 94 ALA A CA 1
ATOM 745 C C . ALA A 1 94 ? 3.955 13.095 8.908 1.00 91.56 94 ALA A C 1
ATOM 747 O O . ALA A 1 94 ? 4.534 12.775 7.867 1.00 91.56 94 ALA A O 1
ATOM 748 N N . ILE A 1 95 ? 2.744 13.660 8.897 1.00 90.94 95 ILE A N 1
ATOM 749 C CA . ILE A 1 95 ? 2.023 14.001 7.666 1.00 90.94 95 ILE A CA 1
ATOM 750 C C . ILE A 1 95 ? 2.795 15.066 6.884 1.00 90.94 95 ILE A C 1
ATOM 752 O O . ILE A 1 95 ? 3.002 14.905 5.679 1.00 90.94 95 ILE A O 1
ATOM 756 N N . GLU A 1 96 ? 3.262 16.126 7.546 1.00 90.25 96 GLU A N 1
ATOM 757 C CA . GLU A 1 96 ? 4.062 17.173 6.905 1.00 90.25 96 GLU A CA 1
ATOM 758 C C . GLU A 1 96 ? 5.371 16.604 6.335 1.00 90.25 96 GLU A C 1
ATOM 760 O O . GLU A 1 96 ? 5.696 16.825 5.164 1.00 90.25 96 GLU A O 1
ATOM 765 N N . TYR A 1 97 ? 6.070 15.775 7.116 1.00 89.44 97 TYR A N 1
ATOM 766 C CA . TYR A 1 97 ? 7.255 15.029 6.690 1.00 89.44 97 TYR A CA 1
ATOM 767 C C . TYR A 1 97 ? 6.989 14.223 5.408 1.00 89.44 97 TYR A C 1
ATOM 769 O O . TYR A 1 97 ? 7.745 14.322 4.439 1.00 89.44 97 TYR A O 1
ATOM 777 N N . LEU A 1 98 ? 5.894 13.459 5.356 1.00 89.19 98 LEU A N 1
ATOM 778 C CA . LEU A 1 98 ? 5.539 12.644 4.193 1.00 89.19 98 LEU A CA 1
ATOM 779 C C . LEU A 1 98 ? 5.142 13.484 2.972 1.00 89.19 98 LEU A C 1
ATOM 781 O O . LEU A 1 98 ? 5.537 13.142 1.856 1.00 89.19 98 LEU A O 1
ATOM 785 N N . ARG A 1 99 ? 4.414 14.593 3.157 1.00 86.81 99 ARG A N 1
ATOM 786 C CA . ARG A 1 99 ? 4.051 15.521 2.068 1.00 86.81 99 ARG A CA 1
ATOM 787 C C . ARG A 1 99 ? 5.288 16.183 1.462 1.00 86.81 99 ARG A C 1
ATOM 789 O O . ARG A 1 99 ? 5.408 16.238 0.237 1.00 86.81 99 ARG A O 1
ATOM 796 N N . ASN A 1 100 ? 6.244 16.589 2.297 1.00 84.75 100 ASN A N 1
ATOM 797 C CA . ASN A 1 100 ? 7.531 17.128 1.851 1.00 84.75 100 ASN A CA 1
ATOM 798 C C . ASN A 1 100 ? 8.349 16.089 1.078 1.00 84.75 100 ASN A C 1
ATOM 800 O O . ASN A 1 100 ? 9.002 16.405 0.088 1.00 84.75 100 ASN A O 1
ATOM 804 N N . ILE A 1 101 ? 8.289 14.822 1.478 1.00 80.94 101 ILE A N 1
ATOM 805 C CA . ILE A 1 101 ? 8.941 13.749 0.725 1.00 80.94 101 ILE A CA 1
ATOM 806 C C . ILE A 1 101 ? 8.233 13.509 -0.611 1.00 80.94 101 ILE A C 1
ATOM 808 O O . ILE A 1 101 ? 8.912 13.339 -1.625 1.00 80.94 101 ILE A O 1
ATOM 812 N N . ALA A 1 102 ? 6.900 13.501 -0.633 1.00 78.69 102 ALA A N 1
ATOM 813 C CA . ALA A 1 102 ? 6.108 13.278 -1.841 1.00 78.69 102 ALA A CA 1
ATOM 814 C C . ALA A 1 102 ? 6.324 14.370 -2.898 1.00 78.69 102 ALA A C 1
ATOM 816 O O . ALA A 1 102 ? 6.385 14.059 -4.085 1.00 78.69 102 ALA A O 1
ATOM 817 N N . SER A 1 103 ? 6.492 15.632 -2.488 1.00 73.94 103 SER A N 1
ATOM 818 C CA . SER A 1 103 ? 6.741 16.744 -3.417 1.00 73.94 103 SER A CA 1
ATOM 819 C C . SER A 1 103 ? 8.113 16.662 -4.099 1.00 73.94 103 SER A C 1
ATOM 821 O O . SER A 1 103 ? 8.296 17.186 -5.199 1.00 73.94 103 SER A O 1
ATOM 823 N N . ILE A 1 104 ? 9.075 15.966 -3.484 1.00 68.94 104 ILE A N 1
ATOM 824 C CA . ILE A 1 104 ? 10.445 15.834 -3.993 1.00 68.94 104 ILE A CA 1
ATOM 825 C C . ILE A 1 104 ? 10.658 14.485 -4.708 1.00 68.94 104 ILE A C 1
ATOM 827 O O . ILE A 1 104 ? 11.446 14.396 -5.658 1.00 68.94 104 ILE A O 1
ATOM 831 N N . ASN A 1 105 ? 9.985 13.414 -4.276 1.00 63.00 105 ASN A N 1
ATOM 832 C CA . ASN A 1 105 ? 10.203 12.068 -4.801 1.00 63.00 105 ASN A CA 1
ATOM 833 C C . ASN A 1 105 ? 9.438 11.787 -6.101 1.00 63.00 105 ASN A C 1
ATOM 835 O O . ASN A 1 105 ? 8.221 11.901 -6.199 1.00 63.00 105 ASN A O 1
ATOM 839 N N . ARG A 1 106 ? 10.182 11.293 -7.096 1.00 60.88 106 ARG A N 1
ATOM 840 C CA . ARG A 1 106 ? 9.652 10.826 -8.389 1.00 60.88 106 ARG A CA 1
ATOM 841 C C . ARG A 1 106 ? 9.542 9.300 -8.484 1.00 60.88 106 ARG A C 1
ATOM 843 O O . ARG A 1 106 ? 9.355 8.769 -9.573 1.00 60.88 106 ARG A O 1
ATOM 850 N N . PHE A 1 107 ? 9.708 8.594 -7.367 1.00 57.53 107 PHE A N 1
ATOM 851 C CA . PHE A 1 107 ? 9.750 7.132 -7.335 1.00 57.53 107 PHE A CA 1
ATOM 852 C C . PHE A 1 107 ? 8.358 6.572 -7.127 1.00 57.53 107 PHE A C 1
ATOM 854 O O . PHE A 1 107 ? 7.745 6.806 -6.085 1.00 57.53 107 PHE A O 1
ATOM 861 N N . TYR A 1 108 ? 7.882 5.803 -8.104 1.00 67.38 108 TYR A N 1
ATOM 862 C CA . TYR A 1 108 ? 6.541 5.234 -8.076 1.00 67.38 108 TYR A CA 1
ATOM 863 C C . TYR A 1 108 ? 6.313 4.415 -6.800 1.00 67.38 108 TYR A C 1
ATOM 865 O O . TYR A 1 108 ? 5.373 4.697 -6.066 1.00 67.38 108 TYR A O 1
ATOM 873 N N . ASN A 1 109 ? 7.215 3.488 -6.457 1.00 64.19 109 ASN A N 1
ATOM 874 C CA . ASN A 1 109 ? 7.045 2.609 -5.294 1.00 64.19 109 ASN A CA 1
ATOM 875 C C . ASN A 1 109 ? 7.037 3.364 -3.958 1.00 64.19 109 ASN A C 1
ATOM 877 O O . ASN A 1 109 ? 6.226 3.064 -3.084 1.00 64.19 109 ASN A O 1
ATOM 881 N N . ILE A 1 110 ? 7.918 4.356 -3.806 1.00 68.56 110 ILE A N 1
ATOM 882 C CA . ILE A 1 110 ? 7.978 5.182 -2.593 1.00 68.56 110 ILE A CA 1
ATOM 883 C C . ILE A 1 110 ? 6.706 6.021 -2.470 1.00 68.56 110 ILE A C 1
ATOM 885 O O . ILE A 1 110 ? 6.139 6.107 -1.385 1.00 68.56 110 ILE A O 1
ATOM 889 N N . ASN A 1 111 ? 6.215 6.579 -3.577 1.00 76.44 111 ASN A N 1
ATOM 890 C CA . ASN A 1 111 ? 4.999 7.385 -3.576 1.00 76.44 111 ASN A CA 1
ATOM 891 C C . ASN A 1 111 ? 3.772 6.560 -3.161 1.00 76.44 111 ASN A C 1
ATOM 893 O O . ASN A 1 111 ? 2.928 7.064 -2.432 1.00 76.44 111 ASN A O 1
ATOM 897 N N . GLN A 1 112 ? 3.704 5.276 -3.523 1.00 83.94 112 GLN A N 1
ATOM 898 C CA . GLN A 1 112 ? 2.624 4.388 -3.072 1.00 83.94 112 GLN A CA 1
ATOM 899 C C . GLN A 1 112 ? 2.694 4.138 -1.562 1.00 83.94 112 GLN A C 1
ATOM 901 O O . GLN A 1 112 ? 1.697 4.262 -0.862 1.00 83.94 112 GLN A O 1
ATOM 906 N N . ILE A 1 113 ? 3.881 3.862 -1.024 1.00 86.44 113 ILE A N 1
ATOM 907 C CA . ILE A 1 113 ? 4.061 3.672 0.423 1.00 86.44 113 ILE A CA 1
ATOM 908 C C . ILE A 1 113 ? 3.690 4.946 1.193 1.00 86.44 113 ILE A C 1
ATOM 910 O O . ILE A 1 113 ? 3.040 4.870 2.232 1.00 86.44 113 ILE A O 1
ATOM 914 N N . ILE A 1 114 ? 4.054 6.116 0.661 1.00 88.31 114 ILE A N 1
ATOM 915 C CA . ILE A 1 114 ? 3.671 7.407 1.236 1.00 88.31 114 ILE A CA 1
ATOM 916 C C . ILE A 1 114 ? 2.149 7.571 1.252 1.00 88.31 114 ILE A C 1
ATOM 918 O O . ILE A 1 114 ? 1.611 7.962 2.282 1.00 88.31 114 ILE A O 1
ATOM 922 N N . LEU A 1 115 ? 1.450 7.242 0.161 1.00 90.75 115 LEU A N 1
ATOM 923 C CA . LEU A 1 115 ? -0.015 7.315 0.105 1.00 90.75 115 LEU A CA 1
ATOM 924 C C . LEU A 1 115 ? -0.676 6.421 1.160 1.00 90.75 115 LEU A C 1
ATOM 926 O O . LEU A 1 115 ? -1.577 6.879 1.858 1.00 90.75 115 LEU A O 1
ATOM 930 N N . TYR A 1 116 ? -0.184 5.189 1.329 1.00 92.25 116 TYR A N 1
ATOM 931 C CA . TYR A 1 116 ? -0.644 4.307 2.405 1.00 92.25 116 TYR A CA 1
ATOM 932 C C . TYR A 1 116 ? -0.463 4.961 3.781 1.00 92.25 116 TYR A C 1
ATOM 934 O O . TYR A 1 116 ? -1.406 5.018 4.566 1.00 92.25 116 TYR A O 1
ATOM 942 N N . TYR A 1 117 ? 0.734 5.472 4.076 1.00 91.94 117 TYR A N 1
ATOM 943 C CA . TYR A 1 117 ? 1.019 6.037 5.391 1.00 91.94 117 TYR A CA 1
ATOM 944 C C . TYR A 1 117 ? 0.280 7.345 5.661 1.00 91.94 117 TYR A C 1
ATOM 946 O O . TYR A 1 117 ? -0.148 7.555 6.790 1.00 91.94 117 TYR A O 1
ATOM 954 N N . LEU A 1 118 ? 0.086 8.194 4.651 1.00 93.06 118 LEU A N 1
ATOM 955 C CA . LEU A 1 118 ? -0.762 9.378 4.770 1.00 93.06 118 LEU A CA 1
ATOM 956 C C . LEU A 1 118 ? -2.192 8.971 5.129 1.00 93.06 118 LEU A C 1
ATOM 958 O O . LEU A 1 118 ? -2.733 9.485 6.099 1.00 93.06 118 LEU A O 1
ATOM 962 N N . GLY A 1 119 ? -2.763 7.991 4.424 1.00 92.62 119 GLY A N 1
ATOM 963 C CA . GLY A 1 119 ? -4.084 7.461 4.758 1.00 92.62 119 GLY A CA 1
ATOM 964 C C . GLY A 1 119 ? -4.155 6.894 6.177 1.00 92.62 119 GLY A C 1
ATOM 965 O O . GLY A 1 119 ? -5.055 7.228 6.938 1.00 92.62 119 GLY A O 1
ATOM 966 N N . TYR A 1 120 ? -3.167 6.089 6.567 1.00 92.25 120 TYR A N 1
ATOM 967 C CA . TYR A 1 120 ? -3.079 5.512 7.909 1.00 92.25 120 TYR A CA 1
ATOM 968 C C . TYR A 1 120 ? -2.974 6.575 9.019 1.00 92.25 120 TYR A C 1
ATOM 970 O O . TYR A 1 120 ? -3.645 6.454 10.039 1.00 92.25 120 TYR A O 1
ATOM 978 N N . LEU A 1 121 ? -2.165 7.623 8.834 1.00 92.88 121 LEU A N 1
ATOM 979 C CA . LEU A 1 121 ? -2.022 8.710 9.811 1.00 92.88 121 LEU A CA 1
ATOM 980 C C . LEU A 1 121 ? -3.302 9.542 9.939 1.00 92.88 121 LEU A C 1
ATOM 982 O O . LEU A 1 121 ? -3.681 9.892 11.051 1.00 92.88 121 LEU A O 1
ATOM 986 N N . GLU A 1 122 ? -3.985 9.826 8.829 1.00 93.12 122 GLU A N 1
ATOM 987 C CA . GLU A 1 122 ? -5.278 10.522 8.854 1.00 93.12 122 GLU A CA 1
ATOM 988 C C . GLU A 1 122 ? -6.333 9.682 9.596 1.00 93.12 122 GLU A C 1
ATOM 990 O O . GLU A 1 122 ? -7.115 10.226 10.370 1.00 93.12 122 GLU A O 1
ATOM 995 N N . LEU A 1 123 ? -6.304 8.348 9.470 1.00 91.38 123 LEU A N 1
ATOM 996 C CA . LEU A 1 123 ? -7.155 7.472 10.285 1.00 91.38 123 LEU A CA 1
ATOM 997 C C . LEU A 1 123 ? -6.807 7.518 11.777 1.00 91.38 123 LEU A C 1
ATOM 999 O O . LEU A 1 123 ? -7.717 7.485 12.599 1.00 91.38 123 LEU A O 1
ATOM 1003 N N . LEU A 1 124 ? -5.523 7.610 12.146 1.00 89.94 124 LEU A N 1
ATOM 1004 C CA . LEU A 1 124 ? -5.109 7.790 13.548 1.00 89.94 124 LEU A CA 1
ATOM 1005 C C . LEU A 1 124 ? -5.577 9.130 14.135 1.00 89.94 124 LEU A C 1
ATOM 1007 O O . LEU A 1 124 ? -5.767 9.229 15.345 1.00 89.94 124 LEU A O 1
ATOM 1011 N N . LEU A 1 125 ? -5.776 10.139 13.285 1.00 90.62 125 LEU A N 1
ATOM 1012 C CA . LEU A 1 125 ? -6.358 11.438 13.631 1.00 90.62 125 LEU A CA 1
ATOM 1013 C C . LEU A 1 125 ? -7.895 11.458 13.558 1.00 90.62 125 LEU A C 1
ATOM 1015 O O . LEU A 1 125 ? -8.491 12.521 13.697 1.00 90.62 125 LEU A O 1
ATOM 1019 N N . ASP A 1 126 ? -8.532 10.303 13.344 1.00 90.06 126 ASP A N 1
ATOM 1020 C CA . ASP A 1 126 ? -9.980 10.154 13.162 1.00 90.06 126 ASP A CA 1
ATOM 1021 C C . ASP A 1 126 ? -10.557 10.972 11.988 1.00 90.06 126 ASP A C 1
ATOM 1023 O O . ASP A 1 126 ? -11.668 11.493 12.046 1.00 90.06 126 ASP A O 1
ATOM 1027 N N . ASN A 1 127 ? -9.800 11.072 10.890 1.00 91.44 127 ASN A N 1
ATOM 1028 C CA . ASN A 1 127 ? -10.182 11.789 9.673 1.00 91.44 127 ASN A CA 1
ATOM 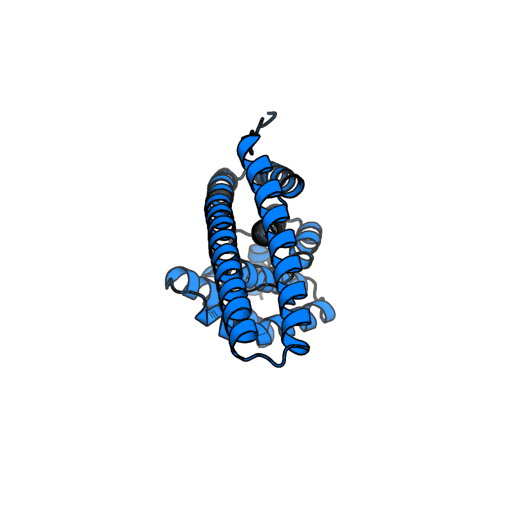1029 C C . ASN A 1 127 ? -10.390 10.828 8.478 1.00 91.44 127 ASN A C 1
ATOM 1031 O O . ASN A 1 127 ? -9.558 10.765 7.561 1.00 91.44 127 ASN A O 1
ATOM 1035 N N . PRO A 1 128 ? -11.488 10.044 8.456 1.00 90.38 128 PRO A N 1
ATOM 1036 C CA . PRO A 1 128 ? -11.705 9.000 7.452 1.00 90.38 128 PRO A CA 1
ATOM 1037 C C . PRO A 1 128 ? -11.844 9.549 6.027 1.00 90.38 128 PRO A C 1
ATOM 1039 O O . PRO A 1 128 ? -11.343 8.930 5.092 1.00 90.38 128 PRO A O 1
ATOM 1042 N N . THR A 1 129 ? -12.445 10.726 5.839 1.00 90.62 129 THR A N 1
ATOM 1043 C CA . THR A 1 129 ? -12.611 11.341 4.509 1.00 90.62 129 THR A CA 1
ATOM 1044 C C . THR A 1 129 ? -11.264 11.633 3.853 1.00 90.62 129 THR A C 1
ATOM 1046 O O . THR A 1 129 ? -11.027 11.280 2.696 1.00 90.62 129 THR A O 1
ATOM 1049 N N . GLN A 1 130 ? -10.344 12.242 4.604 1.00 91.38 130 GLN A N 1
ATOM 1050 C CA . GLN A 1 130 ? -9.010 12.538 4.097 1.00 91.38 130 GLN A CA 1
ATOM 1051 C C . GLN A 1 130 ? -8.185 11.261 3.904 1.00 91.38 130 GLN A C 1
ATOM 1053 O O . GLN A 1 130 ? -7.396 11.176 2.959 1.00 91.38 130 GLN A O 1
ATOM 1058 N N . ALA A 1 131 ? -8.392 10.254 4.757 1.00 92.06 131 ALA A N 1
ATOM 1059 C CA . ALA A 1 131 ? -7.762 8.954 4.600 1.00 92.06 131 ALA A CA 1
ATOM 1060 C C . ALA A 1 131 ? -8.159 8.271 3.284 1.00 92.06 131 ALA A C 1
ATOM 1062 O O . ALA A 1 131 ? -7.269 7.861 2.536 1.00 92.06 131 ALA A O 1
ATOM 1063 N N . ILE A 1 132 ? -9.457 8.214 2.958 1.00 91.19 132 ILE A N 1
ATOM 1064 C CA . ILE A 1 132 ? -9.964 7.673 1.683 1.00 91.19 132 ILE A CA 1
ATOM 1065 C C . ILE A 1 132 ? -9.278 8.380 0.507 1.00 91.19 132 ILE A C 1
ATOM 1067 O O . ILE A 1 132 ? -8.706 7.719 -0.358 1.00 91.19 132 ILE A O 1
ATOM 1071 N N . ALA A 1 133 ? -9.212 9.716 0.528 1.00 91.19 133 ALA A N 1
ATOM 1072 C CA . ALA A 1 133 ? -8.609 10.501 -0.551 1.00 91.19 133 ALA A CA 1
ATOM 1073 C C . ALA A 1 133 ? -7.125 10.168 -0.825 1.00 91.19 133 ALA A C 1
ATOM 1075 O O . ALA A 1 133 ? -6.637 10.386 -1.940 1.00 91.19 133 ALA A O 1
ATOM 1076 N N . TYR A 1 134 ? -6.384 9.667 0.170 1.00 92.00 134 TYR A N 1
ATO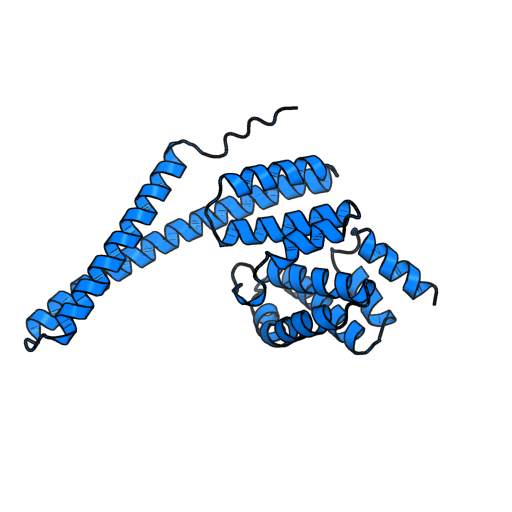M 1077 C CA . TYR A 1 134 ? -5.022 9.154 -0.017 1.00 92.00 134 TYR A CA 1
ATOM 1078 C C . TYR A 1 134 ? -4.998 7.673 -0.401 1.00 92.00 134 TYR A C 1
ATOM 1080 O O . TYR A 1 134 ? -4.248 7.293 -1.304 1.00 92.00 134 TYR A O 1
ATOM 1088 N N . LEU A 1 135 ? -5.808 6.843 0.258 1.00 91.12 135 LEU A N 1
ATOM 1089 C CA . LEU A 1 135 ? -5.839 5.397 0.045 1.00 91.12 135 LEU A CA 1
ATOM 1090 C C . LEU A 1 135 ? -6.396 5.018 -1.333 1.00 91.12 135 LEU A C 1
ATOM 1092 O O . LEU A 1 135 ? -5.898 4.076 -1.930 1.00 91.12 135 LEU A O 1
ATOM 1096 N N . GLU A 1 136 ? -7.341 5.759 -1.905 1.00 89.88 136 GLU A N 1
ATOM 1097 C CA . GLU A 1 136 ? -7.836 5.500 -3.268 1.00 89.88 136 GLU A CA 1
ATOM 1098 C C . GLU A 1 136 ? -6.812 5.865 -4.350 1.00 89.88 136 GLU A C 1
ATOM 1100 O O . GLU A 1 136 ? -6.766 5.255 -5.420 1.00 89.88 136 GLU A O 1
ATOM 1105 N N . LYS A 1 137 ? -5.935 6.839 -4.071 1.00 89.19 137 LYS A N 1
ATOM 1106 C CA . LYS A 1 137 ? -4.807 7.166 -4.959 1.00 89.19 137 LYS A CA 1
ATOM 1107 C C . LYS A 1 137 ? -3.747 6.068 -4.947 1.00 89.19 137 LYS A C 1
ATOM 1109 O O . LYS A 1 137 ? -2.961 5.962 -5.896 1.00 89.19 137 LYS A O 1
ATOM 1114 N N . PHE A 1 138 ? -3.710 5.253 -3.891 1.00 86.00 138 PHE A N 1
ATOM 1115 C CA . PHE A 1 138 ? -2.910 4.041 -3.865 1.00 86.00 138 PHE A CA 1
ATOM 1116 C C . PHE A 1 138 ? -3.490 3.083 -4.907 1.00 86.00 138 PHE A C 1
ATOM 1118 O O . PHE A 1 138 ? -4.597 2.577 -4.763 1.00 86.00 138 PHE A O 1
ATOM 1125 N N . SER A 1 139 ? -2.761 2.849 -5.996 1.00 82.19 139 SER A N 1
ATOM 1126 C CA . SER A 1 139 ? -3.300 2.170 -7.180 1.00 82.19 139 SER A CA 1
ATOM 1127 C C . SER A 1 139 ? -3.450 0.658 -6.954 1.00 82.19 139 SER A C 1
ATOM 1129 O O . SER A 1 139 ? -2.663 -0.118 -7.499 1.00 82.19 139 SER A O 1
ATOM 1131 N N . ILE A 1 140 ? -4.431 0.229 -6.149 1.00 83.94 140 ILE A N 1
ATOM 1132 C CA . ILE A 1 140 ? -4.586 -1.154 -5.661 1.00 83.94 140 ILE A CA 1
ATOM 1133 C C . ILE A 1 140 ? -4.573 -2.195 -6.789 1.00 83.94 140 ILE A C 1
ATOM 1135 O O . ILE A 1 140 ? -3.957 -3.250 -6.645 1.00 83.94 140 ILE A O 1
ATOM 1139 N N . GLU A 1 141 ? -5.138 -1.869 -7.952 1.00 82.12 141 GLU A N 1
ATOM 1140 C CA . GLU A 1 141 ? -5.150 -2.714 -9.153 1.00 82.12 141 GLU A CA 1
ATOM 1141 C C . GLU A 1 141 ? -3.752 -2.893 -9.767 1.00 82.12 141 GLU A C 1
ATOM 1143 O O . GLU A 1 141 ? -3.354 -4.008 -10.111 1.00 82.12 141 GLU A O 1
ATOM 1148 N N . LYS A 1 142 ? -2.976 -1.807 -9.843 1.00 80.69 142 LYS A N 1
ATOM 1149 C CA . LYS A 1 142 ? -1.687 -1.733 -10.555 1.00 80.69 142 LYS A CA 1
ATOM 1150 C C . LYS A 1 142 ? -0.477 -2.072 -9.678 1.00 80.69 142 LYS A C 1
ATOM 1152 O O . LYS A 1 142 ? 0.630 -2.184 -10.194 1.00 80.69 142 LYS A O 1
ATOM 1157 N N . GLN A 1 143 ? -0.657 -2.217 -8.363 1.00 75.88 143 GLN A N 1
ATOM 1158 C CA . GLN A 1 143 ? 0.432 -2.569 -7.449 1.00 75.88 143 GLN A CA 1
ATOM 1159 C C . GLN A 1 143 ? 0.846 -4.046 -7.550 1.00 75.88 143 GLN A C 1
ATOM 1161 O O . GLN A 1 143 ? 0.006 -4.945 -7.670 1.00 75.88 143 GLN A O 1
ATOM 1166 N N . TYR A 1 144 ? 2.158 -4.271 -7.410 1.00 68.56 144 TYR A N 1
ATOM 1167 C CA . TYR A 1 144 ? 2.828 -5.573 -7.481 1.00 68.56 144 TYR A CA 1
ATOM 1168 C C . TYR A 1 144 ? 3.492 -5.975 -6.146 1.00 68.56 144 TYR A C 1
ATOM 1170 O O . TYR A 1 144 ? 3.493 -5.232 -5.161 1.00 68.56 144 TYR A O 1
ATOM 1178 N N . LEU A 1 145 ? 4.104 -7.165 -6.134 1.00 69.88 145 LEU A N 1
ATOM 1179 C CA . LEU A 1 145 ? 4.741 -7.832 -4.985 1.00 69.88 145 LEU A CA 1
ATOM 1180 C C . LEU A 1 145 ? 5.656 -6.965 -4.085 1.00 69.88 145 LEU A C 1
ATOM 1182 O O . LEU A 1 145 ? 5.598 -7.165 -2.870 1.00 69.88 145 LEU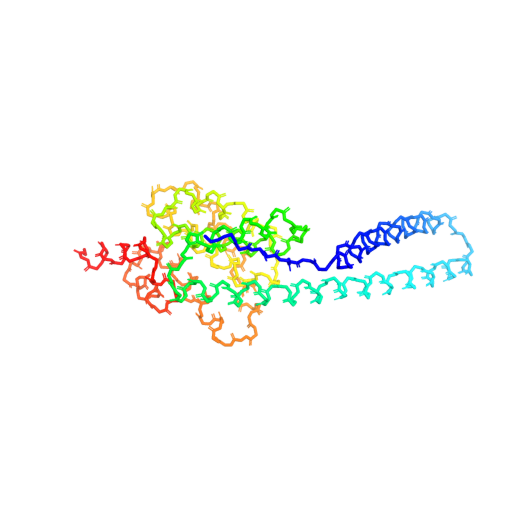 A O 1
ATOM 1186 N N . PRO A 1 146 ? 6.463 -5.999 -4.581 1.00 71.38 146 PRO A N 1
ATOM 1187 C CA . PRO A 1 146 ? 7.345 -5.192 -3.721 1.00 71.38 146 PRO A CA 1
ATOM 1188 C C . PRO A 1 146 ? 6.617 -4.392 -2.626 1.00 71.38 146 PRO A C 1
ATOM 1190 O O . PRO A 1 146 ? 7.207 -4.051 -1.594 1.00 71.38 146 PRO A O 1
ATOM 1193 N N . ASN A 1 147 ? 5.324 -4.125 -2.833 1.00 78.56 147 ASN A N 1
ATOM 1194 C CA . ASN A 1 147 ? 4.456 -3.408 -1.905 1.00 78.56 147 ASN A CA 1
ATOM 1195 C C . ASN A 1 147 ? 3.365 -4.304 -1.304 1.00 78.56 147 ASN A C 1
ATOM 1197 O O . ASN A 1 147 ? 2.401 -3.778 -0.761 1.00 78.56 147 ASN A O 1
ATOM 1201 N N . ALA A 1 148 ? 3.511 -5.635 -1.354 1.00 83.69 148 ALA A N 1
ATOM 1202 C CA . ALA A 1 148 ? 2.471 -6.587 -0.947 1.00 83.69 148 ALA A CA 1
ATOM 1203 C C . ALA A 1 148 ? 1.885 -6.308 0.448 1.00 83.69 148 ALA A C 1
ATOM 1205 O O . ALA A 1 148 ? 0.668 -6.310 0.604 1.00 83.69 148 ALA A O 1
ATOM 1206 N N . ARG A 1 149 ? 2.739 -5.990 1.432 1.00 85.12 149 ARG A N 1
ATOM 1207 C CA . ARG A 1 149 ? 2.308 -5.608 2.788 1.00 85.12 149 ARG A CA 1
ATOM 1208 C C . ARG A 1 149 ? 1.377 -4.393 2.767 1.00 85.12 149 ARG A C 1
ATOM 1210 O O . ARG A 1 149 ? 0.285 -4.452 3.312 1.00 85.12 149 ARG A O 1
ATOM 1217 N N . TYR A 1 150 ? 1.818 -3.311 2.130 1.00 87.25 150 TYR A N 1
ATOM 1218 C CA . TYR A 1 150 ? 1.073 -2.053 2.060 1.00 87.25 150 TYR A CA 1
ATOM 1219 C C . TYR A 1 150 ? -0.205 -2.204 1.255 1.00 87.25 150 TYR A C 1
ATOM 1221 O O . TYR A 1 150 ? -1.238 -1.710 1.665 1.00 87.25 150 TYR A O 1
ATOM 1229 N N . LEU A 1 151 ? -0.155 -2.959 0.160 1.00 89.38 151 LEU A N 1
ATOM 1230 C CA . LEU A 1 151 ? -1.325 -3.280 -0.639 1.00 89.38 151 LEU A CA 1
ATOM 1231 C C . LEU A 1 151 ? -2.370 -4.057 0.175 1.00 89.38 151 LEU A C 1
ATOM 1233 O O . LEU A 1 151 ? -3.539 -3.690 0.143 1.00 89.38 151 LEU A O 1
ATOM 1237 N N . ALA A 1 152 ? -1.965 -5.079 0.934 1.00 89.69 152 ALA A N 1
ATOM 1238 C CA . ALA A 1 152 ? -2.878 -5.820 1.803 1.00 89.69 152 ALA A CA 1
ATOM 1239 C C . ALA A 1 152 ? -3.508 -4.915 2.875 1.00 89.69 152 ALA A C 1
ATOM 1241 O O . ALA A 1 152 ? -4.718 -4.961 3.081 1.00 89.69 152 ALA A O 1
ATOM 1242 N N . SER A 1 153 ? -2.706 -4.058 3.514 1.00 89.88 153 SER A N 1
ATOM 1243 C CA . SER A 1 153 ? -3.204 -3.099 4.504 1.00 89.88 153 SER A CA 1
ATOM 1244 C C . SER A 1 153 ? -4.124 -2.041 3.888 1.00 89.88 153 SER A C 1
ATOM 1246 O O . SER A 1 153 ? -5.158 -1.751 4.472 1.00 89.88 153 SER A O 1
ATOM 1248 N N . THR A 1 154 ? -3.813 -1.509 2.705 1.00 92.31 154 THR A N 1
ATOM 1249 C CA . THR A 1 154 ? -4.675 -0.554 1.991 1.00 92.31 154 THR A CA 1
ATOM 1250 C C . THR A 1 154 ? -6.014 -1.182 1.619 1.00 92.31 154 THR A C 1
ATOM 1252 O O . THR A 1 154 ? -7.046 -0.571 1.880 1.00 92.31 154 THR A O 1
ATOM 1255 N N . ILE A 1 155 ? -6.011 -2.398 1.052 1.00 93.12 155 ILE A N 1
ATOM 1256 C CA . ILE A 1 155 ? -7.243 -3.132 0.721 1.00 93.12 155 ILE A CA 1
ATOM 1257 C C . ILE A 1 155 ? -8.098 -3.286 1.977 1.00 93.12 155 ILE A C 1
ATOM 1259 O O . ILE A 1 155 ? -9.273 -2.944 1.955 1.00 93.12 155 ILE A O 1
ATOM 1263 N N . PHE A 1 156 ? -7.499 -3.742 3.078 1.00 92.38 156 PHE A N 1
ATOM 1264 C CA . PHE A 1 156 ? -8.200 -3.906 4.346 1.00 92.38 156 PHE A CA 1
ATOM 1265 C C . PHE A 1 156 ? -8.780 -2.595 4.891 1.00 92.38 156 PHE A C 1
ATOM 1267 O O . PHE A 1 156 ? -9.948 -2.561 5.265 1.00 92.38 156 PHE A O 1
ATOM 1274 N N . LEU A 1 157 ? -7.985 -1.522 4.935 1.00 92.06 157 LEU A N 1
ATOM 1275 C CA . LEU A 1 157 ? -8.428 -0.238 5.480 1.00 92.06 157 LEU A CA 1
ATOM 1276 C C . LEU A 1 157 ? -9.569 0.351 4.655 1.00 92.06 157 LEU A C 1
ATOM 1278 O O . LEU A 1 157 ? -10.581 0.731 5.232 1.00 92.06 157 LEU A O 1
ATOM 1282 N N . LEU A 1 158 ? -9.440 0.376 3.325 1.00 93.00 158 LEU A N 1
ATOM 1283 C CA . LEU A 1 158 ? -10.525 0.812 2.445 1.00 93.00 158 LEU A CA 1
ATOM 1284 C C . LEU A 1 158 ? -11.774 -0.042 2.671 1.00 93.00 158 LEU A C 1
ATOM 1286 O O . LEU A 1 158 ? -12.848 0.504 2.902 1.00 93.00 158 LEU A O 1
ATOM 1290 N N . TYR A 1 159 ? -11.624 -1.369 2.691 1.00 92.88 159 TYR A N 1
ATOM 1291 C CA . TYR A 1 159 ? -12.739 -2.282 2.921 1.00 92.88 159 TYR A CA 1
ATOM 1292 C C . TYR A 1 159 ? -13.479 -1.954 4.221 1.00 92.88 159 TYR A C 1
ATOM 1294 O O . TYR A 1 159 ? -14.695 -1.804 4.219 1.00 92.88 159 TYR A O 1
ATOM 1302 N N . LEU A 1 160 ? -12.752 -1.781 5.325 1.00 89.88 160 LEU A N 1
ATOM 1303 C CA . LEU A 1 160 ? -13.349 -1.484 6.623 1.00 89.88 160 LEU A CA 1
ATOM 1304 C C . LEU A 1 160 ? -14.021 -0.102 6.664 1.00 89.88 160 LEU A C 1
ATOM 1306 O O . LEU A 1 160 ? -15.095 0.028 7.247 1.00 89.88 160 LEU A O 1
ATOM 1310 N N . ILE A 1 161 ? -13.419 0.921 6.045 1.00 90.81 161 ILE A N 1
ATOM 1311 C CA . ILE A 1 161 ? -14.008 2.267 5.980 1.00 90.81 161 ILE A CA 1
ATOM 1312 C C . ILE A 1 161 ? -15.345 2.221 5.231 1.00 90.81 161 ILE A C 1
ATOM 1314 O O . ILE A 1 161 ? -16.356 2.686 5.755 1.00 90.81 161 ILE A O 1
ATOM 1318 N N . HIS A 1 162 ? -15.373 1.632 4.033 1.00 91.50 162 HIS A N 1
ATOM 1319 C CA . HIS A 1 162 ? -16.602 1.559 3.240 1.00 91.50 162 HIS A CA 1
ATOM 1320 C C . HIS A 1 162 ? -17.640 0.615 3.864 1.00 91.50 162 HIS A C 1
ATOM 1322 O O . HIS A 1 162 ? -18.834 0.894 3.772 1.00 91.50 162 HIS A O 1
ATOM 1328 N N . TYR A 1 163 ? -17.204 -0.432 4.577 1.00 89.25 163 TYR A N 1
ATOM 1329 C CA . TYR A 1 163 ? -18.083 -1.292 5.374 1.00 89.25 163 TYR A CA 1
ATOM 1330 C C . TYR A 1 163 ? -18.811 -0.490 6.454 1.00 89.25 163 TYR A C 1
ATOM 1332 O O . TYR A 1 163 ? -20.033 -0.552 6.549 1.00 89.25 163 TYR A O 1
ATOM 1340 N N . ASN A 1 164 ? -18.081 0.323 7.219 1.00 85.81 164 ASN A N 1
ATOM 1341 C CA . ASN A 1 164 ? -18.667 1.169 8.261 1.00 85.81 164 ASN A CA 1
ATOM 1342 C C . ASN A 1 164 ? -19.571 2.268 7.692 1.00 85.81 164 ASN A C 1
ATOM 1344 O O . ASN A 1 164 ? -20.582 2.610 8.299 1.00 85.81 164 ASN A O 1
ATOM 1348 N N . ASN A 1 165 ? -19.230 2.796 6.517 1.00 87.62 165 ASN A N 1
ATOM 1349 C CA . ASN A 1 165 ? -20.020 3.823 5.840 1.00 87.62 165 ASN A CA 1
ATOM 1350 C C . ASN A 1 165 ? -21.251 3.262 5.100 1.00 87.62 165 ASN A C 1
ATOM 1352 O O . ASN A 1 165 ? -22.018 4.045 4.546 1.00 87.62 165 ASN A O 1
ATOM 1356 N N . ASN A 1 166 ? -21.454 1.937 5.081 1.00 86.81 166 ASN A N 1
ATOM 1357 C CA . ASN A 1 166 ? -22.489 1.254 4.293 1.00 86.81 166 ASN A CA 1
ATOM 1358 C C . ASN A 1 166 ? -22.437 1.577 2.781 1.00 86.81 166 ASN A C 1
ATOM 1360 O O . ASN A 1 166 ? -23.462 1.602 2.098 1.00 86.81 166 ASN A O 1
ATOM 1364 N N . ASP A 1 167 ? -21.238 1.807 2.243 1.00 90.38 167 ASP A N 1
ATOM 1365 C CA . ASP A 1 167 ? -21.014 2.139 0.833 1.00 90.38 167 ASP A CA 1
ATOM 1366 C C . ASP A 1 167 ? -20.834 0.865 -0.008 1.00 90.38 167 ASP A C 1
ATOM 1368 O O . ASP A 1 167 ? -19.724 0.382 -0.249 1.00 90.38 167 ASP A O 1
ATOM 1372 N N . SER A 1 168 ? -21.966 0.288 -0.417 1.00 87.19 168 SER A N 1
ATOM 1373 C CA . SER A 1 168 ? -22.017 -0.990 -1.143 1.00 87.19 168 SER A CA 1
ATOM 1374 C C . SER A 1 168 ? -21.257 -0.987 -2.475 1.00 87.19 168 SER A C 1
ATOM 1376 O O . SER A 1 168 ? -20.578 -1.966 -2.782 1.00 87.19 168 SER A O 1
ATOM 1378 N N . ALA A 1 169 ? -21.308 0.111 -3.235 1.00 90.00 169 ALA A N 1
ATOM 1379 C CA . ALA A 1 169 ? -20.667 0.198 -4.546 1.00 90.00 169 ALA A CA 1
ATOM 1380 C C . ALA A 1 169 ? -19.134 0.210 -4.434 1.00 90.00 169 ALA A C 1
ATOM 1382 O O . ALA A 1 169 ? -18.439 -0.489 -5.177 1.00 90.00 169 ALA A O 1
ATOM 1383 N N . ALA A 1 170 ? -18.586 0.972 -3.482 1.00 89.62 170 ALA A N 1
ATOM 1384 C CA . ALA A 1 170 ? -17.145 0.984 -3.247 1.00 89.62 170 ALA A CA 1
ATOM 1385 C C . ALA A 1 170 ? -16.647 -0.356 -2.681 1.00 89.62 170 ALA A C 1
ATOM 1387 O O . ALA A 1 170 ? -15.590 -0.846 -3.089 1.00 89.62 170 ALA A O 1
ATOM 1388 N N . LEU A 1 171 ? -17.420 -0.974 -1.780 1.00 90.75 171 LEU A N 1
ATOM 1389 C CA . LEU A 1 171 ? -17.113 -2.292 -1.220 1.00 90.75 171 LEU A CA 1
ATOM 1390 C C . LEU A 1 171 ? -16.989 -3.369 -2.291 1.00 90.75 171 LEU A C 1
ATOM 1392 O O . LEU A 1 171 ? -16.017 -4.121 -2.263 1.00 90.75 171 LEU A O 1
ATOM 1396 N N . GLU A 1 172 ? -17.936 -3.430 -3.228 1.00 91.19 172 GLU A N 1
ATOM 1397 C CA . GLU A 1 172 ? -17.929 -4.412 -4.315 1.00 91.19 172 GLU A CA 1
ATOM 1398 C C . GLU A 1 172 ? -16.641 -4.305 -5.139 1.00 91.19 172 GLU A C 1
ATOM 1400 O O . GLU A 1 172 ? -15.907 -5.284 -5.290 1.00 91.19 172 GLU A O 1
ATOM 1405 N N . LYS A 1 173 ? -16.270 -3.083 -5.538 1.00 91.75 173 LYS A N 1
ATOM 1406 C CA . LYS A 1 173 ? -15.030 -2.826 -6.279 1.00 91.75 173 LYS A CA 1
ATOM 1407 C C . LYS A 1 173 ? -13.779 -3.264 -5.511 1.00 91.75 173 LYS A C 1
ATOM 1409 O O . LYS A 1 173 ? -12.862 -3.863 -6.076 1.00 91.75 173 LYS A O 1
ATOM 1414 N N . ILE A 1 174 ? -13.702 -2.964 -4.214 1.00 92.75 174 ILE A N 1
ATOM 1415 C CA . ILE A 1 174 ? -12.556 -3.369 -3.384 1.00 92.75 174 ILE A CA 1
ATOM 1416 C C . ILE A 1 174 ? -12.536 -4.893 -3.211 1.00 92.75 174 ILE A C 1
ATOM 1418 O O . ILE A 1 174 ? -11.459 -5.498 -3.207 1.00 92.75 174 ILE A O 1
ATOM 1422 N N . HIS A 1 175 ? -13.707 -5.519 -3.096 1.00 92.75 175 HIS A N 1
ATOM 1423 C CA . HIS A 1 175 ? -13.852 -6.960 -2.946 1.00 92.75 175 HIS A CA 1
ATOM 1424 C C . HIS A 1 175 ? -13.353 -7.727 -4.178 1.00 92.75 175 HIS A C 1
ATOM 1426 O O . HIS A 1 175 ? -12.622 -8.709 -4.032 1.00 92.75 175 HIS A O 1
ATOM 1432 N N . GLU A 1 176 ? -13.646 -7.247 -5.387 1.00 92.94 176 GLU A N 1
ATOM 1433 C CA . GLU A 1 176 ? -13.110 -7.822 -6.627 1.00 92.94 176 GLU A CA 1
ATOM 1434 C C . GLU A 1 176 ? -11.574 -7.815 -6.640 1.00 92.94 176 GLU A C 1
ATOM 1436 O O . GLU A 1 176 ? -10.925 -8.837 -6.899 1.00 92.94 176 GLU A O 1
ATOM 1441 N N . VAL A 1 177 ? -10.969 -6.675 -6.283 1.00 91.25 177 VAL A N 1
ATOM 1442 C CA . VAL A 1 177 ? -9.508 -6.537 -6.191 1.00 91.25 177 VAL A CA 1
ATOM 1443 C C . VAL A 1 177 ? -8.936 -7.475 -5.127 1.00 91.25 177 VAL A C 1
ATOM 1445 O O . VAL A 1 177 ? -7.887 -8.098 -5.339 1.00 91.25 177 VAL A O 1
ATOM 1448 N N . TYR A 1 178 ? -9.619 -7.594 -3.989 1.00 92.75 178 TYR A N 1
ATOM 1449 C CA . TYR A 1 178 ? -9.265 -8.512 -2.916 1.00 92.75 178 TYR A CA 1
ATOM 1450 C C . TYR A 1 178 ? -9.236 -9.967 -3.402 1.00 92.75 178 TYR A C 1
ATOM 1452 O O . TYR A 1 178 ? -8.194 -10.616 -3.264 1.00 92.75 178 TYR A O 1
ATOM 1460 N N . ILE A 1 179 ? -10.313 -10.464 -4.021 1.00 92.31 179 ILE A N 1
ATOM 1461 C CA . ILE A 1 179 ? -10.395 -11.839 -4.542 1.00 92.31 179 ILE A CA 1
ATOM 1462 C C . ILE A 1 179 ? -9.249 -12.106 -5.520 1.00 92.31 179 ILE A C 1
ATOM 1464 O O . ILE A 1 179 ? -8.534 -13.105 -5.386 1.00 92.31 179 ILE A O 1
ATOM 1468 N N . ALA A 1 180 ? -9.026 -11.189 -6.465 1.00 91.19 180 ALA A N 1
ATOM 1469 C CA . ALA A 1 180 ? -8.000 -11.340 -7.490 1.00 91.19 180 ALA A CA 1
ATOM 1470 C C . ALA A 1 180 ? -6.580 -11.430 -6.901 1.00 91.19 180 ALA A C 1
ATOM 1472 O O . ALA A 1 180 ? -5.721 -12.146 -7.426 1.00 91.19 180 ALA A O 1
ATOM 1473 N N . LYS A 1 181 ? -6.306 -10.716 -5.801 1.00 88.62 181 LYS A N 1
ATOM 1474 C CA . LYS A 1 181 ? -4.944 -10.562 -5.261 1.00 88.62 181 LYS A CA 1
ATOM 1475 C C . LYS A 1 181 ? -4.648 -11.411 -4.027 1.00 88.62 181 LYS A C 1
ATOM 1477 O O . LYS A 1 181 ? -3.473 -11.715 -3.803 1.00 88.62 181 LYS A O 1
ATOM 1482 N N . LYS A 1 182 ? -5.654 -11.858 -3.263 1.00 89.88 182 LYS A N 1
ATOM 1483 C CA . LYS A 1 182 ? -5.509 -12.594 -1.986 1.00 89.88 182 LYS A CA 1
ATOM 1484 C C . LYS A 1 182 ? -4.458 -13.701 -2.059 1.00 89.88 182 LYS A C 1
ATOM 1486 O O . LYS A 1 182 ? -3.493 -13.709 -1.295 1.00 89.88 182 LYS A O 1
ATOM 1491 N N . LYS A 1 183 ? -4.603 -14.619 -3.022 1.00 87.38 183 LYS A N 1
ATOM 1492 C CA . LYS A 1 183 ? -3.718 -15.790 -3.170 1.00 87.38 183 LYS A CA 1
ATOM 1493 C C . LYS A 1 183 ? -2.267 -15.394 -3.447 1.00 87.38 183 LYS A C 1
ATOM 1495 O O . LYS A 1 183 ? -1.350 -16.023 -2.922 1.00 87.38 183 LYS A O 1
ATOM 1500 N N . VAL A 1 184 ? -2.052 -14.372 -4.274 1.00 86.06 184 VAL A N 1
ATOM 1501 C CA . VAL A 1 184 ? -0.709 -13.897 -4.634 1.00 86.06 184 VAL A CA 1
ATOM 1502 C C . VAL A 1 184 ? -0.065 -13.172 -3.454 1.00 86.06 184 VAL A C 1
ATOM 1504 O O . VAL A 1 184 ? 1.093 -13.437 -3.137 1.00 86.06 184 VAL A O 1
ATOM 1507 N N . LEU A 1 185 ? -0.819 -12.324 -2.752 1.00 85.81 185 LEU A N 1
ATOM 1508 C CA . LEU A 1 185 ? -0.332 -11.573 -1.593 1.00 85.81 185 LEU A CA 1
ATOM 1509 C C . LEU A 1 185 ? 0.054 -12.491 -0.427 1.00 85.81 185 LEU A C 1
ATOM 1511 O O . LEU A 1 185 ? 1.124 -12.319 0.151 1.00 85.81 185 LEU A O 1
ATOM 1515 N N . LEU A 1 186 ? -0.735 -13.532 -0.149 1.00 84.38 186 LEU A N 1
ATOM 1516 C CA . LEU A 1 186 ? -0.404 -14.520 0.886 1.00 84.38 186 LEU A CA 1
ATOM 1517 C C . LEU A 1 186 ? 0.869 -15.323 0.570 1.00 84.38 186 LEU A C 1
ATOM 1519 O O . LEU A 1 186 ? 1.596 -15.718 1.486 1.00 84.38 186 LEU A O 1
ATOM 1523 N N . LYS A 1 187 ? 1.165 -15.544 -0.718 1.00 82.62 187 LYS A N 1
ATOM 1524 C CA . LYS A 1 187 ? 2.405 -16.194 -1.179 1.00 82.62 187 LYS A CA 1
ATOM 1525 C C . LYS A 1 187 ? 3.615 -15.256 -1.177 1.00 82.62 187 LYS A C 1
ATOM 1527 O O . LYS A 1 187 ? 4.743 -15.732 -1.088 1.00 82.62 187 LYS A O 1
ATOM 1532 N N . ALA A 1 188 ? 3.396 -13.947 -1.280 1.00 75.69 188 ALA A N 1
ATOM 1533 C CA . ALA A 1 188 ? 4.449 -12.939 -1.399 1.00 75.69 188 ALA A CA 1
ATOM 1534 C C . ALA A 1 188 ? 5.350 -12.846 -0.159 1.00 75.69 188 ALA A C 1
ATOM 1536 O O . ALA A 1 188 ? 6.523 -12.478 -0.245 1.00 75.69 188 ALA A O 1
ATOM 1537 N N . THR A 1 189 ? 4.803 -13.150 1.014 1.00 67.19 189 THR A N 1
ATOM 1538 C CA . THR A 1 189 ? 5.511 -12.994 2.283 1.00 67.19 189 THR A CA 1
ATOM 1539 C C . THR A 1 189 ? 6.427 -14.164 2.593 1.00 67.19 189 THR A C 1
ATOM 1541 O O . THR A 1 189 ? 5.973 -15.255 2.925 1.00 67.19 189 THR A O 1
ATOM 1544 N N . ARG A 1 190 ? 7.736 -13.891 2.590 1.00 59.31 190 ARG A N 1
ATOM 1545 C CA . ARG A 1 190 ? 8.770 -14.827 3.063 1.00 59.31 190 ARG A CA 1
ATOM 1546 C C . ARG A 1 190 ? 8.880 -14.899 4.593 1.00 59.31 190 ARG A C 1
ATOM 1548 O O . ARG A 1 190 ? 9.388 -15.878 5.120 1.00 59.31 190 ARG A O 1
ATOM 1555 N N . TRP A 1 191 ? 8.400 -13.880 5.306 1.00 60.88 191 TRP A N 1
ATOM 1556 C CA . TRP A 1 191 ? 8.530 -13.766 6.762 1.00 60.88 191 TRP A CA 1
ATOM 1557 C C . TRP A 1 191 ? 7.244 -14.198 7.465 1.00 60.88 191 TRP A C 1
ATOM 1559 O O . TRP A 1 191 ? 6.194 -13.592 7.246 1.00 60.88 191 TRP A O 1
ATOM 1569 N N . ALA A 1 192 ? 7.339 -15.191 8.356 1.00 62.47 192 ALA A N 1
ATOM 1570 C CA . ALA A 1 192 ? 6.189 -15.769 9.059 1.00 62.47 192 ALA A CA 1
ATOM 1571 C C . ALA A 1 192 ? 5.336 -14.718 9.793 1.00 62.47 192 ALA A C 1
ATOM 1573 O O . ALA A 1 192 ? 4.114 -14.737 9.703 1.00 62.47 192 ALA A O 1
ATOM 1574 N N . ARG A 1 193 ? 5.970 -13.735 10.447 1.00 66.06 193 ARG A N 1
ATOM 1575 C CA . ARG A 1 193 ? 5.258 -12.684 11.192 1.00 66.06 193 ARG A CA 1
ATOM 1576 C C . ARG A 1 193 ? 4.403 -11.781 10.296 1.00 66.06 193 ARG A C 1
ATOM 1578 O O . ARG A 1 193 ? 3.241 -11.546 10.600 1.00 66.06 193 ARG A O 1
ATOM 1585 N N . LEU A 1 194 ? 4.960 -11.314 9.178 1.00 71.38 194 LEU A N 1
ATOM 1586 C CA . LEU A 1 194 ? 4.228 -10.492 8.205 1.00 71.38 194 LEU A CA 1
ATOM 1587 C C . LEU A 1 194 ? 3.137 -11.299 7.491 1.00 71.38 194 LEU A C 1
ATOM 1589 O O . LEU A 1 194 ? 2.089 -10.758 7.147 1.00 71.38 194 LEU A O 1
ATOM 1593 N N . LYS A 1 195 ? 3.383 -12.597 7.282 1.00 78.69 195 LYS A N 1
ATOM 1594 C CA . LYS A 1 195 ? 2.393 -13.515 6.726 1.00 78.69 195 LYS A CA 1
ATOM 1595 C C . LYS A 1 195 ? 1.182 -13.627 7.653 1.00 78.69 195 LYS A C 1
ATOM 1597 O O . LYS A 1 195 ? 0.068 -13.462 7.180 1.00 78.69 195 LYS A O 1
ATOM 1602 N N . ASN A 1 196 ? 1.401 -13.833 8.953 1.00 82.12 196 ASN A N 1
ATOM 1603 C CA . ASN A 1 196 ? 0.321 -13.929 9.939 1.00 82.12 196 ASN A CA 1
ATOM 1604 C C . ASN A 1 196 ? -0.502 -12.638 10.011 1.00 82.12 196 ASN A C 1
ATOM 1606 O O . ASN A 1 196 ? -1.724 -12.698 10.026 1.00 82.12 196 ASN A O 1
ATOM 1610 N N . GLU A 1 197 ? 0.157 -11.475 9.982 1.00 82.38 197 GLU A N 1
ATOM 1611 C CA . GLU A 1 197 ? -0.538 -10.184 9.939 1.00 82.38 197 GLU A CA 1
ATOM 1612 C C . GLU A 1 197 ? -1.474 -10.088 8.729 1.00 82.38 197 GLU A C 1
ATOM 1614 O O . GLU A 1 197 ? -2.651 -9.794 8.901 1.00 82.38 197 GLU A O 1
ATOM 1619 N N . MET A 1 198 ? -0.996 -10.394 7.519 1.00 86.38 198 MET A N 1
ATOM 1620 C CA . MET A 1 198 ? -1.846 -10.356 6.321 1.00 86.38 198 MET A CA 1
ATOM 1621 C C . MET A 1 198 ? -2.953 -11.411 6.328 1.00 86.38 198 MET A C 1
ATOM 1623 O O . MET A 1 198 ? -4.039 -11.139 5.822 1.00 86.38 198 MET A O 1
ATOM 1627 N N . VAL A 1 199 ? -2.701 -12.588 6.907 1.00 88.44 199 VAL A N 1
ATOM 1628 C CA . VAL A 1 199 ? -3.738 -13.610 7.103 1.00 88.44 199 VAL A CA 1
ATOM 1629 C C . VAL A 1 199 ? -4.873 -13.040 7.947 1.00 88.44 199 VAL A C 1
ATOM 1631 O O . VAL A 1 199 ? -6.013 -13.101 7.506 1.00 88.44 199 VAL A O 1
ATOM 1634 N N . TYR A 1 200 ? -4.579 -12.397 9.080 1.00 89.75 200 TYR A N 1
ATOM 1635 C CA . TYR A 1 200 ? -5.621 -11.802 9.923 1.00 89.75 200 TYR A CA 1
ATOM 1636 C C . TYR A 1 200 ? -6.412 -10.703 9.204 1.00 89.75 200 TYR A C 1
ATOM 1638 O O . TYR A 1 200 ? -7.633 -10.650 9.340 1.00 89.75 200 TYR A O 1
ATOM 1646 N N . LEU A 1 201 ? -5.751 -9.862 8.398 1.00 90.31 201 LEU A N 1
ATOM 1647 C CA . LEU A 1 201 ? -6.440 -8.834 7.607 1.00 90.31 201 LEU A CA 1
ATOM 1648 C C . LEU A 1 201 ? -7.433 -9.451 6.611 1.00 90.31 201 LEU A C 1
ATOM 1650 O O . LEU A 1 201 ? -8.567 -8.994 6.508 1.00 90.31 201 LEU A O 1
ATOM 1654 N N . PHE A 1 202 ? -7.026 -10.496 5.889 1.00 91.38 202 PHE A N 1
ATOM 1655 C CA . PHE A 1 202 ? -7.880 -11.135 4.886 1.00 91.38 202 PHE A CA 1
ATOM 1656 C C . PHE A 1 202 ? -8.968 -12.016 5.496 1.00 91.38 202 PHE A C 1
ATOM 1658 O O . PHE A 1 202 ? -10.094 -11.985 5.014 1.00 91.38 202 PHE A O 1
ATOM 1665 N N . GLU A 1 203 ? -8.672 -12.733 6.580 1.00 91.50 203 GLU A N 1
ATOM 1666 C CA . GLU A 1 203 ? -9.690 -13.456 7.346 1.00 91.50 203 GLU A CA 1
ATOM 1667 C C . GLU A 1 203 ? -10.755 -12.492 7.874 1.00 91.50 203 GLU A C 1
ATOM 1669 O O . GLU A 1 203 ? -11.938 -12.798 7.799 1.00 91.50 203 GLU A O 1
ATOM 1674 N N . THR A 1 204 ? -10.367 -11.292 8.322 1.00 90.50 204 THR A N 1
ATOM 1675 C CA . THR A 1 204 ? -11.343 -10.268 8.721 1.00 90.50 204 THR A CA 1
ATOM 1676 C C . THR A 1 204 ? -12.284 -9.920 7.567 1.00 90.50 204 THR A C 1
ATOM 1678 O O . THR A 1 204 ? -13.494 -9.906 7.759 1.00 90.50 204 THR A O 1
ATOM 1681 N N . ILE A 1 205 ? -11.757 -9.677 6.361 1.00 91.94 205 ILE A N 1
ATOM 1682 C CA . ILE A 1 205 ? -12.586 -9.390 5.177 1.00 91.94 205 ILE A CA 1
ATOM 1683 C C . ILE A 1 205 ? -13.525 -10.567 4.869 1.00 91.94 205 ILE A C 1
ATOM 1685 O O . ILE A 1 205 ? -14.699 -10.345 4.575 1.00 91.94 205 ILE A O 1
ATOM 1689 N N . ASP A 1 206 ? -13.043 -11.811 4.952 1.00 92.81 206 ASP A N 1
ATOM 1690 C CA . ASP A 1 206 ? -13.881 -13.001 4.744 1.00 92.81 206 ASP A CA 1
ATOM 1691 C C . ASP A 1 206 ? -15.029 -13.067 5.765 1.00 92.81 206 ASP A C 1
ATOM 1693 O O . ASP A 1 206 ? -16.182 -13.279 5.392 1.00 92.81 206 ASP A O 1
ATOM 1697 N N . PHE A 1 207 ? -14.739 -12.836 7.046 1.00 91.56 207 PHE A N 1
ATOM 1698 C CA . PHE A 1 207 ? -15.751 -12.848 8.102 1.00 91.56 207 PHE A CA 1
ATOM 1699 C C . PHE A 1 207 ? -16.763 -11.709 7.963 1.00 91.56 207 PHE A C 1
ATOM 1701 O O . PHE A 1 207 ? -17.959 -11.949 8.110 1.00 91.56 207 PHE A O 1
ATOM 1708 N N . LEU A 1 208 ? -16.324 -10.502 7.586 1.00 88.75 208 LEU A N 1
ATOM 1709 C CA . LEU A 1 208 ? -17.225 -9.382 7.293 1.00 88.75 208 LEU A CA 1
ATOM 1710 C C . LEU A 1 208 ? -18.194 -9.710 6.146 1.00 88.75 208 LEU A C 1
ATOM 1712 O O . LEU A 1 208 ? -19.377 -9.385 6.237 1.00 88.75 208 LEU A O 1
ATOM 1716 N N . ASN A 1 209 ? -17.718 -10.390 5.098 1.00 88.56 209 ASN A N 1
ATOM 1717 C CA . ASN A 1 209 ? -18.562 -10.852 3.989 1.00 88.56 209 ASN A CA 1
ATOM 1718 C C . ASN A 1 209 ? -19.578 -11.911 4.423 1.00 88.56 209 ASN A C 1
ATOM 1720 O O . ASN A 1 209 ? -20.732 -11.879 4.001 1.00 88.56 209 ASN A O 1
ATOM 1724 N N . ASN A 1 210 ? -19.166 -12.808 5.316 1.00 89.31 210 ASN A N 1
ATOM 1725 C CA . ASN A 1 210 ? -20.031 -13.842 5.879 1.00 89.31 210 ASN A CA 1
ATOM 1726 C C . ASN A 1 210 ? -20.916 -13.336 7.030 1.00 89.31 210 ASN A C 1
ATOM 1728 O O . ASN A 1 210 ? -21.658 -14.123 7.612 1.00 89.31 210 ASN A O 1
ATOM 1732 N N . LYS A 1 211 ? -20.854 -12.036 7.357 1.00 86.38 211 LYS A N 1
ATOM 1733 C CA . LYS A 1 211 ? -21.563 -11.403 8.482 1.00 86.38 211 LYS A CA 1
ATOM 1734 C C . LYS A 1 211 ? -21.218 -12.012 9.852 1.00 86.38 211 LYS A C 1
ATOM 1736 O O . LYS A 1 211 ? -21.996 -11.890 10.795 1.00 86.38 211 LYS A O 1
ATOM 1741 N N . ASP A 1 212 ? -20.043 -12.627 9.979 1.00 86.75 212 ASP A N 1
ATOM 1742 C CA . ASP A 1 212 ? -19.525 -13.168 11.238 1.00 86.75 212 ASP A CA 1
ATOM 1743 C C . ASP A 1 212 ? -18.706 -12.099 11.976 1.00 86.75 212 ASP A C 1
ATOM 1745 O O . ASP A 1 212 ? -17.480 -12.003 11.877 1.00 86.75 212 ASP A O 1
ATOM 1749 N N . MET A 1 213 ? -19.415 -11.238 12.702 1.00 83.56 213 MET A N 1
ATOM 1750 C CA . MET A 1 213 ? -18.818 -10.061 13.340 1.00 83.56 213 MET A CA 1
ATOM 1751 C C . MET A 1 213 ? -17.909 -10.417 14.519 1.00 83.56 213 MET A C 1
ATOM 1753 O O . MET A 1 213 ? -16.936 -9.707 14.776 1.00 83.56 213 MET A O 1
ATOM 1757 N N . ASN A 1 214 ? -18.181 -11.533 15.198 1.00 82.88 214 ASN A N 1
ATOM 1758 C CA . ASN A 1 214 ? -17.392 -11.990 16.340 1.00 82.88 214 ASN A CA 1
ATOM 1759 C C . ASN A 1 214 ? -16.008 -12.454 15.890 1.00 82.88 214 ASN A C 1
ATOM 1761 O O . ASN A 1 214 ? -14.994 -12.006 16.432 1.00 82.88 214 ASN A O 1
ATOM 1765 N N . GLN A 1 215 ? -15.956 -13.293 14.851 1.00 87.00 215 GLN A N 1
ATOM 1766 C CA . GLN A 1 215 ? -14.688 -13.715 14.266 1.00 87.00 215 GLN A CA 1
ATOM 1767 C C . GLN A 1 215 ? -13.951 -12.536 13.621 1.00 87.00 215 GLN A C 1
ATOM 1769 O O . GLN A 1 215 ? -12.742 -12.399 13.810 1.00 87.00 215 GLN A O 1
ATOM 1774 N N . ALA A 1 216 ? -14.659 -11.632 12.931 1.00 85.56 216 ALA A N 1
ATOM 1775 C CA . ALA A 1 216 ? -14.050 -10.423 12.379 1.00 85.56 216 ALA A CA 1
ATOM 1776 C C . ALA A 1 216 ? -13.373 -9.577 13.475 1.00 85.56 216 ALA A C 1
ATOM 1778 O O . ALA A 1 216 ? -12.195 -9.241 13.352 1.00 85.56 216 ALA A O 1
ATOM 1779 N N . ALA A 1 217 ? -14.070 -9.292 14.579 1.00 82.00 217 ALA A N 1
ATOM 1780 C CA . ALA A 1 217 ? -13.521 -8.531 15.699 1.00 82.00 217 ALA A CA 1
ATOM 1781 C C . ALA A 1 217 ? -12.304 -9.227 16.336 1.00 82.00 217 ALA A C 1
ATOM 1783 O O . ALA A 1 217 ? -11.287 -8.578 16.588 1.00 82.00 217 ALA A O 1
ATOM 1784 N N . GLU A 1 218 ? -12.356 -10.548 16.532 1.00 85.19 218 GLU A N 1
ATOM 1785 C CA . GLU A 1 218 ? -11.235 -11.325 17.074 1.00 85.19 218 GLU A CA 1
ATOM 1786 C C . GLU A 1 218 ? -9.972 -11.196 16.203 1.00 85.19 218 GLU A C 1
ATOM 1788 O O . GLU A 1 218 ? -8.860 -11.006 16.710 1.00 85.19 218 GLU A O 1
ATOM 1793 N N . LYS A 1 219 ? -10.127 -11.264 14.876 1.00 87.75 219 LYS A N 1
ATOM 1794 C CA . LYS A 1 219 ? -9.008 -11.131 13.933 1.00 87.75 219 LYS A CA 1
ATOM 1795 C C . LYS A 1 219 ? -8.467 -9.708 13.866 1.00 87.75 219 LYS A C 1
ATOM 1797 O O . LYS A 1 219 ? -7.247 -9.541 13.801 1.00 87.75 219 LYS A O 1
ATOM 1802 N N . ILE A 1 220 ? -9.326 -8.696 13.973 1.00 83.25 220 ILE A N 1
ATOM 1803 C CA . ILE A 1 220 ? -8.903 -7.293 14.067 1.00 83.25 220 ILE A CA 1
ATOM 1804 C C . ILE A 1 220 ? -8.049 -7.070 15.317 1.00 83.25 220 ILE A C 1
ATOM 1806 O O . ILE A 1 220 ? -6.990 -6.452 15.210 1.00 83.25 220 ILE A O 1
ATOM 1810 N N . VAL A 1 221 ? -8.447 -7.611 16.473 1.00 79.50 221 VAL A N 1
ATOM 1811 C CA . VAL A 1 221 ? -7.675 -7.491 17.725 1.00 79.50 221 VAL A CA 1
ATOM 1812 C C . VAL A 1 221 ? -6.294 -8.140 17.598 1.00 79.50 221 VAL A C 1
ATOM 1814 O O . VAL A 1 221 ? -5.303 -7.624 18.111 1.00 79.50 221 VAL A O 1
ATOM 1817 N N . LYS A 1 222 ? -6.207 -9.256 16.867 1.00 81.31 222 LYS A N 1
ATOM 1818 C CA . LYS A 1 222 ? -4.941 -9.944 16.565 1.00 81.31 222 LYS A CA 1
ATOM 1819 C C . LYS A 1 222 ? -4.096 -9.223 15.505 1.00 81.31 222 LYS A C 1
ATOM 1821 O O . LYS A 1 222 ? -2.924 -9.564 15.318 1.00 81.31 222 LYS A O 1
ATOM 1826 N N . SER A 1 223 ? -4.657 -8.232 14.815 1.00 75.69 223 SER A N 1
ATOM 1827 C CA . SER A 1 223 ? -3.943 -7.383 13.862 1.00 75.69 223 SER A CA 1
ATOM 1828 C C . SER A 1 223 ? -3.236 -6.218 14.572 1.00 75.69 223 SER A C 1
ATOM 1830 O O . SER A 1 223 ? -3.652 -5.757 15.630 1.00 75.69 223 SER A O 1
ATOM 1832 N N . ARG A 1 224 ? -2.176 -5.664 13.967 1.00 69.69 224 ARG A N 1
ATOM 1833 C CA . ARG A 1 224 ? -1.506 -4.460 14.505 1.00 69.69 224 ARG A CA 1
ATOM 1834 C C . ARG A 1 224 ? -2.274 -3.152 14.272 1.00 69.69 224 ARG A C 1
ATOM 1836 O O . ARG A 1 224 ? -1.756 -2.091 14.605 1.00 69.69 224 ARG A O 1
ATOM 1843 N N . LEU A 1 225 ? -3.457 -3.207 13.660 1.00 68.12 225 LEU A N 1
ATOM 1844 C CA . LEU A 1 225 ? -4.238 -2.023 13.288 1.00 68.12 225 LEU A CA 1
ATOM 1845 C C . LEU A 1 225 ? -5.272 -1.629 14.354 1.00 68.12 225 LEU A C 1
ATOM 1847 O O . LEU A 1 225 ? -6.037 -0.698 14.132 1.00 68.12 225 LEU A O 1
ATOM 1851 N N . ILE A 1 226 ? -5.274 -2.300 15.513 1.00 58.06 226 ILE A N 1
ATOM 1852 C CA . ILE A 1 226 ? -6.240 -2.066 16.596 1.00 58.06 226 ILE A CA 1
ATOM 1853 C C . ILE A 1 226 ? -6.214 -0.629 17.144 1.00 58.06 226 ILE A C 1
ATOM 1855 O O . ILE A 1 226 ? -7.244 -0.137 17.575 1.00 58.06 226 ILE A O 1
ATOM 1859 N N . ASN A 1 227 ? -5.078 0.071 17.058 1.00 69.50 227 ASN A N 1
ATOM 1860 C CA . ASN A 1 227 ? -4.910 1.425 17.608 1.00 69.50 227 ASN A CA 1
ATOM 1861 C C . ASN A 1 227 ? -5.530 2.542 16.740 1.00 69.50 227 ASN A C 1
ATOM 1863 O O . ASN A 1 227 ? -5.277 3.721 16.985 1.00 69.50 227 ASN A O 1
ATOM 1867 N N . ILE A 1 228 ? -6.264 2.201 15.677 1.00 79.44 228 ILE A N 1
ATOM 1868 C CA . ILE A 1 228 ? -6.961 3.181 14.840 1.00 79.44 228 ILE A CA 1
ATOM 1869 C C . ILE A 1 228 ? -8.342 3.469 15.461 1.00 79.44 228 ILE A C 1
ATOM 1871 O O . ILE A 1 228 ? -9.133 2.533 15.584 1.00 79.44 228 ILE A O 1
ATOM 1875 N N . PRO A 1 229 ? -8.703 4.735 15.755 1.00 82.06 229 PRO A N 1
ATOM 1876 C CA . PRO A 1 229 ? -9.983 5.098 16.378 1.00 82.06 229 PRO A CA 1
ATOM 1877 C C . PRO A 1 229 ? -11.224 4.476 15.722 1.00 82.06 229 PRO A C 1
ATOM 1879 O O . PRO A 1 229 ? -12.100 3.948 16.404 1.00 82.06 229 PRO A O 1
ATOM 1882 N N . MET A 1 230 ? -11.293 4.470 14.387 1.00 80.25 230 MET A N 1
ATOM 1883 C CA . MET A 1 230 ? -12.406 3.855 13.654 1.00 80.25 230 MET A CA 1
ATOM 1884 C C . MET A 1 230 ? -12.489 2.332 13.861 1.00 80.25 230 MET A C 1
ATOM 1886 O O . MET A 1 230 ? -13.583 1.776 13.935 1.00 80.25 230 MET A O 1
ATOM 1890 N N . VAL A 1 231 ? -11.341 1.659 13.968 1.00 78.38 231 VAL A N 1
ATOM 1891 C CA . VAL A 1 231 ? -11.258 0.217 14.235 1.00 78.38 231 VAL A CA 1
ATOM 1892 C C . VAL A 1 231 ? -11.716 -0.077 15.665 1.00 78.38 231 VAL A C 1
ATOM 1894 O O . VAL A 1 231 ? -12.474 -1.019 15.890 1.00 78.38 231 VAL A O 1
ATOM 1897 N N . GLU A 1 232 ? -11.322 0.762 16.626 1.00 79.50 232 GLU A N 1
ATOM 1898 C CA . GLU A 1 232 ? -11.792 0.652 18.008 1.00 79.50 232 GLU A CA 1
ATOM 1899 C C . GLU A 1 232 ? -13.307 0.852 18.127 1.00 79.50 232 GLU A C 1
ATOM 1901 O O . GLU A 1 232 ? -13.962 0.081 18.830 1.00 79.50 232 GLU A O 1
ATOM 1906 N N . ARG A 1 233 ? -13.876 1.857 17.438 1.00 81.50 233 ARG A N 1
ATOM 1907 C CA . ARG A 1 233 ? -15.334 2.076 17.397 1.00 81.50 233 ARG A CA 1
ATOM 1908 C C . ARG A 1 233 ? -16.058 0.859 16.832 1.00 81.50 233 ARG A C 1
ATOM 1910 O O . ARG A 1 233 ? -16.988 0.375 17.468 1.00 81.50 233 ARG A O 1
ATOM 1917 N N . PHE A 1 234 ? -15.569 0.316 15.716 1.00 78.06 234 PHE A N 1
ATOM 1918 C CA . PHE A 1 234 ? -16.132 -0.887 15.102 1.00 78.06 234 PHE A CA 1
ATOM 1919 C C . PHE A 1 234 ? -16.190 -2.070 16.079 1.00 78.06 234 PHE A C 1
ATOM 1921 O O . PHE A 1 234 ? -17.223 -2.727 16.195 1.00 78.06 234 PHE A O 1
ATOM 1928 N N . ILE A 1 235 ? -15.108 -2.324 16.824 1.00 77.56 235 ILE A N 1
ATOM 1929 C CA . ILE A 1 235 ? -15.084 -3.398 17.828 1.00 77.56 235 ILE A CA 1
ATOM 1930 C C . ILE A 1 235 ? -16.077 -3.103 18.962 1.00 77.56 235 ILE A C 1
ATOM 1932 O O . ILE A 1 235 ? -16.858 -3.979 19.331 1.00 77.56 235 ILE A O 1
ATOM 1936 N N . LYS A 1 236 ? -16.074 -1.879 19.507 1.00 77.00 236 LYS A N 1
ATOM 1937 C CA . LYS A 1 236 ? -16.928 -1.497 20.646 1.00 77.00 236 LYS A CA 1
ATOM 1938 C C . LYS A 1 236 ? -18.418 -1.595 20.323 1.00 77.00 236 LYS A C 1
ATOM 1940 O O . LYS A 1 236 ? -19.167 -2.149 21.120 1.00 77.00 236 LYS A O 1
ATOM 1945 N N . GLU A 1 237 ? -18.843 -1.106 19.162 1.00 71.38 237 GLU A N 1
ATOM 1946 C CA . GLU A 1 237 ? -20.247 -1.131 18.716 1.00 71.38 237 GLU A CA 1
ATOM 1947 C C . GLU A 1 237 ? -20.766 -2.548 18.427 1.00 71.38 237 GLU A C 1
ATOM 1949 O O . GLU A 1 237 ? -21.974 -2.785 18.431 1.00 71.38 237 GLU A O 1
ATOM 1954 N N . LYS A 1 238 ? -19.869 -3.502 18.158 1.00 66.06 238 LYS A N 1
ATOM 1955 C CA . LYS A 1 238 ? -20.234 -4.880 17.799 1.00 66.06 238 LYS A CA 1
ATOM 1956 C C . LYS A 1 238 ? -20.021 -5.896 18.915 1.00 66.06 238 LYS A C 1
ATOM 1958 O O . LYS A 1 238 ? -20.610 -6.959 18.842 1.00 66.06 238 LYS A O 1
ATOM 1963 N N . GLN A 1 239 ? -19.256 -5.563 19.955 1.00 58.25 239 GLN A N 1
ATOM 1964 C CA . GLN A 1 239 ? -19.235 -6.316 21.218 1.00 58.25 239 GLN A CA 1
ATOM 1965 C C . GLN A 1 239 ? -20.417 -5.977 22.141 1.00 58.25 239 GLN A C 1
ATOM 1967 O O . GLN A 1 239 ? -20.660 -6.690 23.110 1.00 58.25 239 GLN A O 1
ATOM 1972 N N . SER A 1 240 ? -21.112 -4.868 21.876 1.00 49.19 240 SER A N 1
ATOM 1973 C CA . SER A 1 240 ? -22.267 -4.396 22.651 1.00 49.19 240 SER A CA 1
ATOM 1974 C C . SER A 1 240 ? -23.627 -4.799 22.058 1.00 49.19 240 SER A C 1
ATOM 1976 O O . SER A 1 240 ? -24.654 -4.463 22.645 1.00 49.19 240 SER A O 1
ATOM 1978 N N . ASN A 1 241 ? -23.629 -5.533 20.939 1.00 43.69 241 ASN A N 1
ATOM 1979 C CA . ASN A 1 241 ? -24.797 -6.151 20.296 1.00 43.69 241 ASN A CA 1
ATOM 1980 C C . ASN A 1 241 ? -24.635 -7.673 20.274 1.00 43.69 241 ASN A C 1
ATOM 1982 O O . ASN A 1 241 ? -25.675 -8.364 20.260 1.00 43.69 241 ASN A O 1
#

Foldseek 3Di:
DPPPDPPDDPVVVVVVVVLVVLLVVLVVVLVVLVVVLVPDDDPVVNVVSVVVNVVSVVVNVVSVVVVVVVVVVVLVVLVVVLVVCVVVVVLVVNLVVLVVVLVVDPDPVSLLVSLLSNLLSCLLVVNNVSSCVSLVVNPLQPDDLVCLLSSLVSLLSQLLSCLVVVPVVSNVVSVVSCVVCVVVSLVSDPDPVSSLQSVLSSQLVVCVVVVNLVSNLVSLVVHPSCSGPSNVVSNVVVVVD

Secondary structure (DSSP, 8-state):
---------HHHHHHHHHHHHHHHHHHHHHHHHHHHHTT---HHHHHHHHHHHHHHHHHHHHHHHHHHHHHHHHHHHHHHHHHHHHHTT-HHHHHHHHHHHHHH---HHHHHHHHHHHHHHHHHTT-HHHHHHHHTTS-TTT--GGGHHHHHHHHHHHHHHHHHTT-HHHHHHHHHHHHHHHHHHHHH--SHHHHHHHHHHHHHHHHHHTT-HHHHHHHHHHSTTTTSHHHHHHHHHHH--

pLDDT: mean 80.33, std 12.72, range [24.25, 93.12]